Protein 7B4V (pdb70)

Nearest PDB structures (foldseek):
  7b4u-assembly2_C  TM=9.982E-01  e=1.658E-21  synthetic construct
  8hkh-assembly2_D  TM=9.948E-01  e=1.050E-17  synthetic construct
  4g8l-assembly2_B  TM=9.332E-01  e=5.969E-10  Homo sapiens
  4oav-assembly1_B  TM=9.385E-01  e=2.543E-09  Homo sapiens
  4g8l-assembly1_A  TM=9.330E-01  e=2.856E-09  Homo sapiens

Radius of gyration: 18.47 Å; Cα contacts (8 Å, |Δi|>4): 542; chains: 4; bounding box: 47×56×45 Å

Solvent-accessible surface area: 12605 Å² total

B-factor: mean 22.98, std 11.7, range [9.81, 89.67]

Sequence (282 aa):
DLGKKKLLEAARAGQDDEVRILMANGADVNASDADVGATPLHLAAWAGHLEIVEVVLLKTTGADVNAVDIWGLTPLHLAAAVGHLEIVEVVLLKHGADVVNAQQDKFGKTPFDLAIDNGNEDIAEVLQKAAKDLGKKLLEAARAGQQDDEVRILMANGADVVNASDADVGATPLHLAAWAGHLEIVEVLLKTGADVNAVDIIWGLTPLHLAAAVGHLEEIVEVLLLKHGADVNAQDKKFGKKTPFDLAIDNGNEDIAEVLQQKAAKLNKSIRIIGPGQAFYAPKSIRIGPGQAFYAP

Secondary structure (DSSP, 8-state):
-HHHHHHHHHHTT-HHHHHHHHHTT--TT---TTT---HHHHHHHHT-HHHHHHHHHTT--TT---TTS--HHHHHHHHT-HHHHHHHHHTT--TT---TTS--HHHHHHHHT-HHHHHHHHHHHHH-/--S---TTHHHH--/-HHHHHHHHHHTT-HHHHHHHHHTT--TT---TTT---HHHHHHHHT-HHHHHHHHHHT--TT---TT---HHHHHHHHT-HHHHHHHHHTT--TT---TTS--HHHHHHHTT-HHHHHHHHHHT-/--S---TTHHHH--

Structure (mmCIF, N/CA/C/O backbone):
data_7B4V
#
_entry.id   7B4V
#
_cell.length_a   50.630
_cell.length_b   69.340
_cell.length_c   69.920
_cell.angle_alpha   90.000
_cell.angle_beta   90.000
_cell.angle_gamma   90.000
#
_symmetry.space_group_name_H-M   'P 21 21 21'
#
loop_
_entity.id
_entity.type
_entity.pdbx_description
1 polymer 'Broadly neutralizing DARPin bnD.2'
2 polymer 'HIV-1 envelope variable loop 3 crown mimetic peptide V3-IF (BG505)'
3 non-polymer 'CHLORIDE ION'
4 non-polymer 'MAGNESIUM ION'
5 water water
#
loop_
_atom_site.group_PDB
_atom_site.id
_atom_site.type_symbol
_atom_site.label_atom_id
_atom_site.label_alt_id
_atom_site.label_comp_id
_atom_site.label_asym_id
_atom_site.label_entity_id
_atom_site.label_seq_id
_atom_site.pdbx_PDB_ins_code
_atom_site.Cartn_x
_atom_site.Cartn_y
_atom_site.Cartn_z
_atom_site.occupancy
_atom_site.B_iso_or_equiv
_atom_site.auth_seq_id
_atom_site.auth_comp_id
_atom_site.auth_asym_id
_atom_site.auth_atom_id
_atom_site.pdbx_PDB_model_num
ATOM 1 N N . ASP A 1 5 ? -23.564 2.078 -9.195 1.00 44.46 13 ASP C N 1
ATOM 2 C CA . ASP A 1 5 ? -23.076 0.933 -8.435 1.00 40.64 13 ASP C CA 1
ATOM 3 C C . ASP A 1 5 ? -22.182 1.407 -7.290 1.00 31.15 13 ASP C C 1
ATOM 4 O O . ASP A 1 5 ? -20.963 1.545 -7.445 1.00 25.69 13 ASP C O 1
ATOM 12 N N . LEU A 1 6 ? -22.800 1.663 -6.135 1.00 28.15 14 LEU C N 1
ATOM 13 C CA . LEU A 1 6 ? -22.047 2.180 -4.997 1.00 24.67 14 LEU C CA 1
ATOM 14 C C . LEU A 1 6 ? -21.018 1.172 -4.510 1.00 21.98 14 LEU C C 1
ATOM 15 O O . LEU A 1 6 ? -19.914 1.551 -4.108 1.00 19.27 14 LEU C O 1
ATOM 31 N N . GLY A 1 7 ? -21.363 -0.115 -4.530 1.00 23.32 15 GLY C N 1
ATOM 32 C CA . GLY A 1 7 ? -20.424 -1.127 -4.079 1.00 21.43 15 GLY C CA 1
ATOM 33 C C . GLY A 1 7 ? -19.164 -1.162 -4.918 1.00 21.10 15 GLY C C 1
ATOM 34 O O . GLY A 1 7 ? -18.054 -1.228 -4.384 1.00 18.31 15 GLY C O 1
ATOM 38 N N A LYS A 1 8 ? -19.313 -1.109 -6.243 0.39 21.08 16 LYS C N 1
ATOM 39 N N B LYS A 1 8 ? -19.311 -1.108 -6.242 0.61 22.26 16 LYS C N 1
ATOM 40 C CA A LYS A 1 8 ? -18.138 -1.135 -7.106 0.39 23.34 16 LYS C CA 1
ATOM 41 C CA B LYS A 1 8 ? -18.129 -1.139 -7.096 0.61 23.37 16 LYS C CA 1
ATOM 42 C C A LYS A 1 8 ? -17.303 0.126 -6.935 0.39 20.50 16 LYS C C 1
ATOM 43 C C B LYS A 1 8 ? -17.300 0.127 -6.932 0.61 20.02 16 LYS C C 1
ATOM 44 O O A LYS A 1 8 ? -16.070 0.069 -6.982 0.39 19.60 16 LYS C O 1
ATOM 45 O O B LYS A 1 8 ? -16.068 0.073 -6.980 0.61 19.61 16 LYS C O 1
ATOM 82 N N . LYS A 1 9 ? -17.954 1.274 -6.730 1.00 20.86 17 LYS C N 1
ATOM 83 C CA . LYS A 1 9 ? -17.210 2.506 -6.481 1.00 20.62 17 LYS C CA 1
ATOM 84 C C . LYS A 1 9 ? -16.409 2.403 -5.189 1.00 20.58 17 LYS C C 1
ATOM 85 O O . LYS A 1 9 ? -15.281 2.906 -5.104 1.00 17.62 17 LYS C O 1
ATOM 105 N N . LEU A 1 10 ? -16.959 1.721 -4.185 1.00 17.72 18 LEU C N 1
ATOM 106 C CA . LEU A 1 10 ? -16.239 1.555 -2.929 1.00 17.49 18 LEU C CA 1
ATOM 107 C C . LEU A 1 10 ? -15.037 0.637 -3.108 1.00 17.46 18 LEU C C 1
ATOM 108 O O . LEU A 1 10 ? -13.957 0.914 -2.578 1.00 16.48 18 LEU C O 1
ATOM 124 N N . LEU A 1 11 ? -15.205 -0.459 -3.850 1.00 14.09 19 LEU C N 1
ATOM 125 C CA . LEU A 1 11 ? -14.075 -1.324 -4.177 1.00 14.25 19 LEU C CA 1
ATOM 126 C C . LEU A 1 11 ? -12.962 -0.533 -4.854 1.00 15.77 19 LEU C C 1
ATOM 127 O O . LEU A 1 11 ? -11.787 -0.648 -4.489 1.00 15.47 19 LEU C O 1
ATOM 143 N N . GLU A 1 12 ? -13.318 0.290 -5.840 1.00 15.56 20 GLU C N 1
ATOM 144 C CA . GLU A 1 12 ? -12.311 1.041 -6.578 1.00 16.22 20 GLU C CA 1
ATOM 145 C C . GLU A 1 12 ? -11.659 2.115 -5.710 1.00 16.36 20 GLU C C 1
ATOM 146 O O . GLU A 1 12 ? -10.457 2.371 -5.834 1.00 14.43 20 GLU C O 1
ATOM 158 N N . ALA A 1 13 ? -12.422 2.751 -4.821 1.00 16.13 21 ALA C N 1
ATOM 159 C CA . ALA A 1 13 ? -11.832 3.757 -3.941 1.00 16.11 21 ALA C CA 1
ATOM 160 C C . ALA A 1 13 ? -10.839 3.126 -2.972 1.00 13.86 21 ALA C C 1
ATOM 161 O O . ALA A 1 13 ? -9.788 3.710 -2.676 1.00 15.34 21 ALA C O 1
ATOM 168 N N . ALA A 1 14 ? -11.158 1.937 -2.465 1.00 14.47 22 ALA C N 1
ATOM 169 C CA . ALA A 1 14 ? -10.229 1.222 -1.601 1.00 14.29 22 ALA C CA 1
ATOM 170 C C . ALA A 1 14 ? -8.973 0.822 -2.366 1.00 13.21 22 ALA C C 1
ATOM 171 O O . ALA A 1 14 ? -7.854 0.996 -1.873 1.00 15.15 22 ALA C O 1
ATOM 178 N N . ARG A 1 15 ? -9.145 0.307 -3.585 1.00 13.74 23 ARG C N 1
ATOM 179 C CA . ARG A 1 15 ? -8.015 -0.065 -4.429 1.00 13.83 23 ARG C CA 1
ATOM 180 C C . ARG A 1 15 ? -7.100 1.122 -4.685 1.00 15.27 23 ARG C C 1
ATOM 181 O O . ARG A 1 15 ? -5.873 0.970 -4.753 1.00 16.87 23 ARG C O 1
ATOM 202 N N . ALA A 1 16 ? -7.681 2.308 -4.838 1.00 15.33 24 ALA C N 1
ATOM 203 C CA . ALA A 1 16 ? -6.945 3.509 -5.208 1.00 14.96 24 ALA C CA 1
ATOM 204 C C . ALA A 1 16 ? -6.457 4.308 -4.008 1.00 16.56 24 ALA C C 1
ATOM 205 O O . ALA A 1 16 ? -5.831 5.352 -4.200 1.00 19.13 24 ALA C O 1
ATOM 212 N N . GLY A 1 17 ? -6.717 3.855 -2.786 1.00 14.98 25 GLY C N 1
ATOM 213 C CA . GLY A 1 17 ? -6.245 4.565 -1.612 1.00 15.52 25 GLY C CA 1
ATOM 214 C C . GLY A 1 17 ? -6.920 5.896 -1.380 1.00 17.57 25 GLY C C 1
ATOM 215 O O . GLY A 1 17 ? -6.298 6.811 -0.838 1.00 19.19 25 GLY C O 1
ATOM 219 N N . GLN A 1 18 ? -8.190 6.022 -1.759 1.00 17.90 26 GLN C N 1
ATOM 220 C CA . GLN A 1 18 ? -8.914 7.287 -1.654 1.00 20.04 26 GLN C CA 1
ATOM 221 C C . GLN A 1 18 ? -9.697 7.281 -0.344 1.00 23.49 26 GLN C C 1
ATOM 222 O O . GLN A 1 18 ? -10.881 6.948 -0.291 1.00 22.11 26 GLN C O 1
ATOM 236 N N . ASP A 1 19 ? -8.997 7.655 0.732 1.00 23.36 27 ASP C N 1
ATOM 237 C CA . ASP A 1 19 ? -9.559 7.576 2.079 1.00 27.77 27 ASP C CA 1
ATOM 238 C C . ASP A 1 19 ? -10.855 8.369 2.197 1.00 28.03 27 ASP C C 1
ATOM 239 O O . ASP A 1 19 ? -11.866 7.859 2.690 1.00 27.55 27 ASP C O 1
ATOM 248 N N . ASP A 1 20 ? -10.838 9.637 1.788 1.00 28.66 28 ASP C N 1
ATOM 249 C CA . ASP A 1 20 ? -12.037 10.455 1.938 1.00 30.85 28 ASP C CA 1
ATOM 250 C C . ASP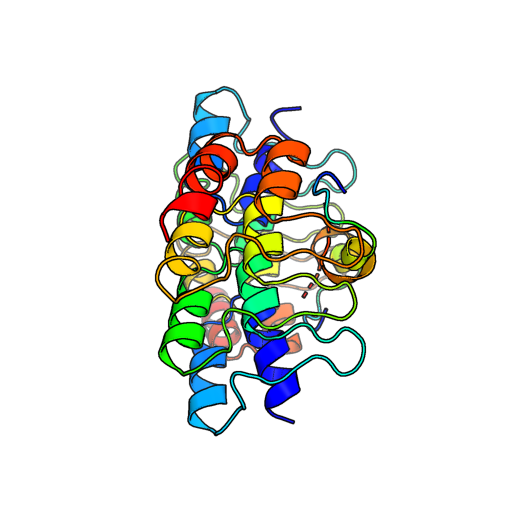 A 1 20 ? -13.196 9.869 1.142 1.00 30.51 28 ASP C C 1
ATOM 251 O O . ASP A 1 20 ? -14.343 9.853 1.610 1.00 32.43 28 ASP C O 1
ATOM 260 N N . GLU A 1 21 ? -12.909 9.351 -0.052 1.00 27.14 29 GLU C N 1
ATOM 261 C CA . GLU A 1 21 ? -13.959 8.791 -0.894 1.00 27.20 29 GLU C CA 1
ATOM 262 C C . GLU A 1 21 ? -14.514 7.500 -0.299 1.00 25.33 29 GLU C C 1
ATOM 263 O O . GLU A 1 21 ? -15.715 7.231 -0.410 1.00 25.89 29 GLU C O 1
ATOM 275 N N . VAL A 1 22 ? -13.661 6.693 0.341 1.00 24.29 30 VAL C N 1
ATOM 276 C CA . VAL A 1 22 ? -14.143 5.500 1.039 1.00 24.08 30 VAL C CA 1
ATOM 277 C C . VAL A 1 22 ? -15.131 5.885 2.135 1.00 26.46 30 VAL C C 1
ATOM 278 O O . VAL A 1 22 ? -16.229 5.324 2.227 1.00 26.90 30 VAL C O 1
ATOM 291 N N . ARG A 1 23 ? -14.752 6.840 2.993 1.00 28.30 31 ARG C N 1
ATOM 292 C CA . ARG A 1 23 ? -15.631 7.231 4.094 1.00 30.82 31 ARG C CA 1
ATOM 293 C C . ARG A 1 23 ? -16.934 7.820 3.572 1.00 31.81 31 ARG C C 1
ATOM 294 O O . ARG A 1 23 ? -18.012 7.554 4.118 1.00 33.00 31 ARG C O 1
ATOM 315 N N . ILE A 1 24 ? -16.852 8.627 2.514 1.00 32.71 32 ILE C N 1
ATOM 316 C CA . ILE A 1 24 ? -18.039 9.276 1.972 1.00 34.93 32 ILE C CA 1
ATOM 317 C C . ILE A 1 24 ? -18.969 8.253 1.332 1.00 31.74 32 ILE C C 1
ATOM 318 O O . ILE A 1 24 ? -20.189 8.305 1.517 1.00 33.20 32 ILE C O 1
ATOM 334 N N . LEU A 1 25 ? -18.415 7.304 0.578 1.00 30.24 33 LEU C N 1
ATOM 335 C CA . LEU A 1 25 ? -19.251 6.305 -0.083 1.00 28.60 33 LEU C CA 1
ATOM 336 C C . LEU A 1 25 ? -20.036 5.481 0.930 1.00 29.50 33 LEU C C 1
ATOM 337 O O . LEU A 1 25 ? -21.229 5.217 0.735 1.00 30.52 33 LEU C O 1
ATOM 353 N N . MET A 1 26 ? -19.391 5.074 2.025 1.00 29.44 34 MET C N 1
ATOM 354 C CA . MET A 1 26 ? -20.080 4.286 3.042 1.00 30.62 34 MET C CA 1
ATOM 355 C C . MET A 1 26 ? -21.163 5.105 3.736 1.00 33.09 34 MET C C 1
ATOM 356 O O . MET A 1 26 ? -22.285 4.625 3.936 1.00 34.21 34 MET C O 1
ATOM 370 N N . ALA A 1 27 ? -20.849 6.345 4.114 1.00 34.25 35 ALA C N 1
ATOM 371 C CA . ALA A 1 27 ? -21.861 7.206 4.710 1.00 36.83 35 ALA C CA 1
ATOM 372 C C . ALA A 1 27 ? -23.025 7.444 3.763 1.00 37.33 35 ALA C C 1
ATOM 373 O O . ALA A 1 27 ? -24.127 7.773 4.217 1.00 41.32 35 ALA C O 1
ATOM 380 N N . ASN A 1 28 ? -22.805 7.270 2.463 1.00 24.96 36 ASN C N 1
ATOM 381 C CA . ASN A 1 28 ? -23.794 7.525 1.428 1.00 29.57 36 ASN C CA 1
ATOM 382 C C . ASN A 1 28 ? -24.473 6.255 0.918 1.00 30.18 36 ASN C C 1
ATOM 383 O O . ASN A 1 28 ? -25.156 6.305 -0.107 1.00 35.64 36 ASN C O 1
ATOM 394 N N . GLY A 1 29 ? -24.281 5.117 1.580 1.00 24.30 37 GLY C N 1
ATOM 395 C CA . GLY A 1 29 ? -25.031 3.909 1.267 1.00 26.75 37 GLY C CA 1
ATOM 396 C C . GLY A 1 29 ? -24.213 2.740 0.763 1.00 28.00 37 GLY C C 1
ATOM 397 O O . GLY A 1 29 ? -24.782 1.654 0.562 1.00 25.79 37 GLY C O 1
ATOM 401 N N . ALA A 1 30 ? -22.912 2.895 0.534 1.00 22.32 38 ALA C N 1
ATOM 402 C CA . ALA A 1 30 ? -22.100 1.765 0.108 1.00 23.12 38 ALA C CA 1
ATOM 403 C C . ALA A 1 30 ? -21.900 0.786 1.259 1.00 18.54 38 ALA C C 1
ATOM 404 O O . ALA A 1 30 ? -21.646 1.179 2.400 1.00 23.45 38 ALA C O 1
ATOM 411 N N . ASP A 1 31 ? -22.018 -0.499 0.941 1.00 20.88 39 ASP C N 1
ATOM 412 C CA . ASP A 1 31 ? -21.882 -1.575 1.915 1.00 19.00 39 ASP C CA 1
ATOM 413 C C . ASP A 1 31 ? -20.401 -1.819 2.188 1.00 16.97 39 ASP C C 1
ATOM 414 O O . ASP A 1 31 ? -19.650 -2.114 1.259 1.00 15.32 39 ASP C O 1
ATOM 423 N N . VAL A 1 32 ? -19.986 -1.704 3.457 1.00 15.46 40 VAL C N 1
ATOM 424 C CA . VAL A 1 32 ? -18.600 -1.994 3.830 1.00 18.39 40 VAL C CA 1
ATOM 425 C C . VAL A 1 32 ? -18.207 -3.405 3.417 1.00 17.05 40 VAL C C 1
ATOM 426 O O . VAL A 1 32 ? -17.027 -3.680 3.171 1.00 15.76 40 VAL C O 1
ATOM 439 N N . ASN A 1 33 ? -19.179 -4.316 3.335 1.00 14.91 41 ASN C N 1
ATOM 440 C CA . ASN A 1 33 ? -18.942 -5.686 2.901 1.00 16.34 41 ASN C CA 1
ATOM 441 C C . ASN A 1 33 ? -19.429 -5.939 1.478 1.00 17.70 41 ASN C C 1
ATOM 442 O O . ASN A 1 33 ? -19.792 -7.072 1.133 1.00 18.95 41 ASN C O 1
ATOM 453 N N . ALA A 1 34 ? -19.435 -4.905 0.638 1.00 14.93 42 ALA C N 1
ATOM 454 C CA . ALA A 1 34 ? -19.658 -5.118 -0.785 1.00 17.01 42 ALA C CA 1
ATOM 455 C C . ALA A 1 34 ? -18.636 -6.118 -1.310 1.00 15.96 42 ALA C C 1
ATOM 456 O O . ALA A 1 34 ? -17.524 -6.235 -0.790 1.00 17.28 42 ALA C O 1
ATOM 463 N N . SER A 1 35 ? -19.013 -6.852 -2.352 1.00 16.79 43 SER C N 1
ATOM 464 C CA . SER A 1 35 ? -18.091 -7.796 -2.967 1.00 17.61 43 SER C CA 1
ATOM 465 C C . SER A 1 35 ? -18.198 -7.706 -4.481 1.00 16.39 43 SER C C 1
ATOM 466 O O . SER A 1 35 ? -19.260 -7.409 -5.034 1.00 19.91 43 SER C O 1
ATOM 474 N N . ASP A 1 36 ? -17.069 -7.945 -5.142 1.00 14.96 44 ASP C N 1
ATOM 475 C CA . ASP A 1 36 ? -17.035 -7.926 -6.596 1.00 17.05 44 ASP C CA 1
ATOM 476 C C . ASP A 1 36 ? -17.935 -9.018 -7.152 1.00 15.34 44 ASP C C 1
ATOM 477 O O . ASP A 1 36 ? -17.908 -10.163 -6.693 1.00 15.76 44 ASP C O 1
ATOM 486 N N . ALA A 1 37 ? -18.716 -8.661 -8.176 1.00 17.78 45 ALA C N 1
ATOM 487 C CA . ALA A 1 37 ? -19.746 -9.554 -8.692 1.00 18.69 45 ALA C CA 1
ATOM 488 C C . ALA A 1 37 ? -19.169 -10.821 -9.313 1.00 15.97 45 ALA C C 1
ATOM 489 O O . ALA A 1 37 ? -19.861 -11.843 -9.364 1.00 21.04 45 ALA C O 1
ATOM 496 N N . ASP A 1 38 ? -17.925 -10.776 -9.785 1.00 16.56 46 ASP C N 1
ATOM 497 C CA . ASP A 1 38 ? -17.322 -11.886 -10.509 1.00 17.45 46 ASP C CA 1
ATOM 498 C C . ASP A 1 38 ? -16.298 -12.670 -9.704 1.00 13.99 46 ASP C C 1
ATOM 499 O O . ASP A 1 38 ? -16.120 -13.862 -9.964 1.00 16.39 46 ASP C O 1
ATOM 508 N N . VAL A 1 39 ? -15.619 -12.051 -8.736 1.00 13.50 47 VAL C N 1
ATOM 509 C CA . VAL A 1 39 ? -14.564 -12.735 -7.996 1.00 13.24 47 VAL C CA 1
ATOM 510 C C . VAL A 1 39 ? -14.723 -12.655 -6.486 1.00 14.16 47 VAL C C 1
ATOM 511 O O . VAL A 1 39 ? -13.930 -13.257 -5.768 1.00 13.22 47 VAL C O 1
ATOM 524 N N . GLY A 1 40 ? -15.716 -11.933 -5.972 1.00 12.26 48 GLY C N 1
ATOM 525 C CA . GLY A 1 40 ? -16.005 -11.961 -4.554 1.00 13.68 48 GLY C CA 1
ATOM 526 C C . GLY A 1 40 ? -15.112 -11.114 -3.665 1.00 13.46 48 GLY C C 1
ATOM 527 O O . GLY A 1 40 ? -15.321 -11.109 -2.445 1.00 15.39 48 GLY C O 1
ATOM 531 N N . ALA A 1 41 ? -14.138 -10.393 -4.217 1.00 12.40 49 ALA C N 1
ATOM 532 C CA . ALA A 1 41 ? -13.254 -9.585 -3.392 1.00 12.23 49 ALA C CA 1
ATOM 533 C C . ALA A 1 41 ? -14.024 -8.431 -2.759 1.00 12.12 49 ALA C C 1
ATOM 534 O O . ALA A 1 41 ? -14.975 -7.903 -3.336 1.00 13.49 49 ALA C O 1
ATOM 541 N N . THR A 1 42 ? -13.597 -8.031 -1.566 1.00 12.56 50 THR C N 1
ATOM 542 C CA . THR A 1 42 ? -14.224 -6.961 -0.804 1.00 11.78 50 THR C CA 1
ATOM 543 C C . THR A 1 42 ? -13.311 -5.747 -0.733 1.00 13.16 50 THR C C 1
ATOM 544 O O . THR A 1 42 ? -12.121 -5.825 -1.049 1.00 12.59 50 THR C O 1
ATOM 555 N N . PRO A 1 43 ? -13.842 -4.593 -0.317 1.00 14.12 51 PRO C N 1
ATOM 556 C CA . PRO A 1 43 ? -12.974 -3.420 -0.133 1.00 13.01 51 PRO C CA 1
ATOM 557 C C . PRO A 1 43 ? -11.774 -3.698 0.760 1.00 14.79 51 PRO C C 1
ATOM 558 O O . PRO A 1 43 ? -10.672 -3.206 0.487 1.00 12.86 51 PRO C O 1
ATOM 569 N N . LEU A 1 44 ? -11.950 -4.485 1.820 1.00 13.02 52 LEU C N 1
ATOM 570 C CA . LEU A 1 44 ? -10.827 -4.776 2.706 1.00 13.52 52 LEU C CA 1
ATOM 571 C C . LEU A 1 44 ? -9.755 -5.593 1.993 1.00 13.27 52 LEU C C 1
ATOM 572 O O . LEU A 1 44 ? -8.556 -5.380 2.223 1.00 12.58 52 LEU C O 1
ATOM 588 N N . HIS A 1 45 ? -10.154 -6.540 1.134 1.00 11.37 53 HIS C N 1
ATOM 589 C CA . HIS A 1 45 ? -9.173 -7.240 0.307 1.00 11.82 53 HIS C CA 1
ATOM 590 C C . HIS A 1 45 ? -8.320 -6.234 -0.455 1.00 12.72 53 HIS C C 1
ATOM 591 O O . HIS A 1 45 ? -7.085 -6.301 -0.445 1.00 11.98 53 HIS C O 1
ATOM 605 N N . LEU A 1 46 ? -8.972 -5.276 -1.111 1.00 10.77 54 LEU C N 1
ATOM 606 C CA . LEU A 1 46 ? -8.245 -4.358 -1.977 1.00 13.14 54 LEU C CA 1
ATOM 607 C C . LEU A 1 46 ? -7.342 -3.428 -1.178 1.00 13.11 54 LEU C C 1
ATOM 608 O O . LEU A 1 46 ? -6.213 -3.155 -1.591 1.00 13.15 54 LEU C O 1
ATOM 624 N N . ALA A 1 47 ? -7.804 -2.957 -0.023 1.00 12.29 55 ALA C N 1
ATOM 625 C CA . ALA A 1 47 ? -6.983 -2.067 0.790 1.00 12.18 55 ALA C CA 1
ATOM 626 C C . ALA A 1 47 ? -5.785 -2.805 1.364 1.00 11.50 55 ALA C C 1
ATOM 627 O O . ALA A 1 47 ? -4.689 -2.237 1.461 1.00 13.80 55 ALA C O 1
ATOM 634 N N . ALA A 1 48 ? -5.970 -4.073 1.739 1.00 12.19 56 ALA C N 1
ATOM 635 C CA . ALA A 1 48 ? -4.868 -4.870 2.263 1.00 14.32 56 ALA C CA 1
ATOM 636 C C . ALA A 1 48 ? -3.831 -5.161 1.184 1.00 10.96 56 ALA C C 1
ATOM 637 O O . ALA A 1 48 ? -2.627 -5.163 1.464 1.00 14.53 56 ALA C O 1
ATOM 644 N N . TRP A 1 49 ? -4.278 -5.452 -0.041 1.00 11.31 57 TRP C N 1
ATOM 645 C CA . TRP A 1 49 ? -3.355 -5.678 -1.149 1.00 13.27 57 TRP C CA 1
ATOM 646 C C . TRP A 1 49 ? -2.612 -4.399 -1.518 1.00 12.39 57 TRP C C 1
ATOM 647 O O . TRP A 1 49 ? -1.391 -4.411 -1.713 1.00 13.95 57 TRP C O 1
ATOM 668 N N . ALA A 1 50 ? -3.343 -3.291 -1.635 1.00 12.81 58 ALA C N 1
ATOM 669 C CA . ALA A 1 50 ? -2.772 -2.050 -2.134 1.00 14.26 58 ALA C CA 1
ATOM 670 C C . ALA A 1 50 ? -1.926 -1.338 -1.089 1.00 15.80 58 ALA C C 1
ATOM 671 O O . ALA A 1 50 ? -1.076 -0.517 -1.451 1.00 19.20 58 ALA C O 1
ATOM 678 N N . GLY A 1 51 ? -2.135 -1.634 0.191 1.00 13.74 59 GLY C N 1
ATOM 679 C CA . GLY A 1 51 ? -1.289 -1.107 1.239 1.00 15.35 59 GLY C CA 1
ATOM 680 C C . GLY A 1 51 ? -1.779 0.161 1.896 1.00 15.44 59 GLY C C 1
ATOM 681 O O . GLY A 1 51 ? -0.957 0.990 2.298 1.00 16.87 59 GLY C O 1
ATOM 685 N N . HIS A 1 52 ? -3.086 0.333 2.046 1.00 16.45 60 HIS C N 1
ATOM 686 C CA . HIS A 1 52 ? -3.654 1.571 2.585 1.00 14.06 60 HIS C CA 1
ATOM 687 C C . HIS A 1 52 ? -4.112 1.315 4.016 1.00 14.70 60 HIS C C 1
ATOM 688 O O . HIS A 1 52 ? -5.224 0.857 4.264 1.00 15.94 60 HIS C O 1
ATOM 702 N N . LEU A 1 53 ? -3.229 1.629 4.964 1.00 19.33 61 LEU C N 1
ATOM 703 C CA . LEU A 1 53 ? -3.472 1.286 6.361 1.00 18.65 61 LEU C CA 1
ATOM 704 C C . LEU A 1 53 ? -4.710 1.992 6.901 1.00 17.96 61 LEU C C 1
ATOM 705 O O . LEU A 1 53 ? -5.535 1.381 7.589 1.00 17.47 61 LEU C O 1
ATOM 721 N N . GLU A 1 54 ? -4.852 3.284 6.610 1.00 19.61 62 GLU C N 1
ATOM 722 C CA . GLU A 1 54 ? -5.956 4.051 7.178 1.00 20.57 62 GLU C CA 1
ATOM 723 C C . GLU A 1 54 ? -7.296 3.550 6.654 1.00 18.19 62 GLU C C 1
ATOM 724 O O . GLU A 1 54 ? -8.286 3.507 7.396 1.00 18.25 62 GLU C O 1
ATOM 736 N N . ILE A 1 55 ? -7.338 3.132 5.388 1.00 18.13 63 ILE C N 1
ATOM 737 C CA . ILE A 1 55 ? -8.551 2.533 4.839 1.00 15.30 63 ILE C CA 1
ATOM 738 C C . ILE A 1 55 ? -8.827 1.188 5.492 1.00 15.57 63 ILE C C 1
ATOM 739 O O . ILE A 1 55 ? -9.977 0.871 5.824 1.00 14.93 63 ILE C O 1
ATOM 755 N N . VAL A 1 56 ? -7.789 0.369 5.682 1.00 14.78 64 VAL C N 1
ATOM 756 C CA . VAL A 1 56 ? -7.964 -0.895 6.398 1.00 14.40 64 VAL C CA 1
ATOM 757 C C . VAL A 1 56 ? -8.615 -0.639 7.748 1.00 13.53 64 VAL C C 1
ATOM 758 O O . VAL A 1 56 ? -9.572 -1.318 8.143 1.00 14.52 64 VAL C O 1
ATOM 771 N N . GLU A 1 57 ? -8.109 0.360 8.473 1.00 14.39 65 GLU C N 1
ATOM 772 C CA . GLU A 1 57 ? -8.621 0.631 9.811 1.00 16.73 65 GLU C CA 1
ATOM 773 C C . GLU A 1 57 ? -10.071 1.107 9.773 1.00 16.48 65 GLU C C 1
ATOM 774 O O . GLU A 1 57 ? -10.890 0.676 10.597 1.00 18.69 65 GLU C O 1
ATOM 786 N N A VAL A 1 58 ? -10.407 1.997 8.835 0.41 16.94 66 VAL C N 1
ATOM 787 N N B VAL A 1 58 ? -10.424 1.973 8.820 0.59 16.19 66 VAL C N 1
ATOM 788 C CA A VAL A 1 58 ? -11.779 2.494 8.744 0.41 17.08 66 VAL C CA 1
ATOM 789 C CA B VAL A 1 58 ? -11.795 2.482 8.798 0.59 17.21 66 VAL C CA 1
ATOM 790 C C A VAL A 1 58 ? -12.729 1.356 8.394 0.41 15.50 66 VAL C C 1
ATOM 791 C C B VAL A 1 58 ? -12.773 1.407 8.331 0.59 13.73 66 VAL C C 1
ATOM 792 O O A VAL A 1 58 ? -13.793 1.199 9.004 0.41 16.19 66 VAL C O 1
ATOM 793 O O B VAL A 1 58 ? -13.914 1.347 8.806 0.59 14.95 66 VAL C O 1
ATOM 818 N N . LEU A 1 59 ? -12.361 0.548 7.399 1.00 14.26 67 LEU C N 1
ATOM 819 C CA . LEU A 1 59 ? -13.223 -0.558 6.994 1.00 15.62 67 LEU C CA 1
ATOM 820 C C . LEU A 1 59 ? -13.482 -1.497 8.165 1.00 15.71 67 LEU C C 1
ATOM 821 O O . LEU A 1 59 ? -14.626 -1.897 8.408 1.00 14.29 67 LEU C O 1
ATOM 838 N N . LEU A 1 60 ? -12.432 -1.859 8.908 1.00 15.67 68 LEU C N 1
ATOM 839 C CA . LEU A 1 60 ? -12.619 -2.711 10.079 1.00 11.90 68 LEU C CA 1
ATOM 840 C C . LEU A 1 60 ? -13.528 -2.043 11.109 1.00 15.78 68 LEU C C 1
ATOM 841 O O . LEU A 1 60 ? -14.432 -2.686 11.658 1.00 16.35 68 LEU C O 1
ATOM 857 N N . LYS A 1 61 ? -13.322 -0.747 11.367 1.00 18.92 69 LYS C N 1
ATOM 858 C CA . LYS A 1 61 ? -14.162 -0.044 12.334 1.00 15.90 69 LYS C CA 1
ATOM 859 C C . LYS A 1 61 ? -15.627 -0.098 11.927 1.00 16.85 69 LYS C C 1
ATOM 860 O O . LYS A 1 61 ? -16.516 -0.222 12.777 1.00 20.20 69 LYS C O 1
ATOM 879 N N A THR A 1 62 ? -15.891 -0.003 10.627 0.79 16.26 70 THR C N 1
ATOM 880 N N B THR A 1 62 ? -15.903 0.006 10.631 0.21 16.76 70 THR C N 1
ATOM 881 C CA A THR A 1 62 ? -17.249 0.070 10.114 0.79 17.39 70 THR C CA 1
ATOM 882 C CA B THR A 1 62 ? -17.276 0.066 10.152 0.21 18.41 70 THR C CA 1
ATOM 883 C C A THR A 1 62 ? -17.918 -1.299 10.024 0.79 16.38 70 THR C C 1
ATOM 884 C C B THR A 1 62 ? -17.907 -1.307 9.957 0.21 22.28 70 THR C C 1
ATOM 885 O O A THR A 1 62 ? -19.139 -1.364 9.852 0.79 18.05 70 THR C O 1
ATOM 886 O O B THR A 1 62 ? -19.091 -1.382 9.612 0.21 21.55 70 THR C O 1
ATOM 907 N N . GLY A 1 63 ? -17.161 -2.383 10.164 1.00 15.02 71 GLY C N 1
ATOM 908 C CA . GLY A 1 63 ? -17.728 -3.716 10.201 1.00 16.74 71 GLY C CA 1
ATOM 909 C C . GLY A 1 63 ? -17.299 -4.663 9.098 1.00 15.37 71 GLY C C 1
ATOM 910 O O . GLY A 1 63 ? -17.948 -5.689 8.895 1.00 15.22 71 GLY C O 1
ATOM 915 N N . ALA A 1 64 ? -16.213 -4.355 8.394 1.00 14.58 72 ALA C N 1
ATOM 916 C CA . ALA A 1 64 ? -15.711 -5.271 7.377 1.00 12.72 72 ALA C CA 1
ATOM 917 C C . ALA A 1 64 ? -15.350 -6.613 7.996 1.00 13.28 72 ALA C C 1
ATOM 918 O O . ALA A 1 64 ? -14.806 -6.686 9.101 1.00 16.69 72 ALA C O 1
ATOM 925 N N . ASP A 1 65 ? -15.650 -7.678 7.266 1.00 12.95 73 ASP C N 1
ATOM 926 C CA . ASP A 1 65 ? -15.290 -9.032 7.678 1.00 13.04 73 ASP C CA 1
ATOM 927 C C . ASP A 1 65 ? -13.796 -9.240 7.449 1.00 13.35 73 ASP C C 1
ATOM 928 O O . ASP A 1 65 ? -13.335 -9.298 6.304 1.00 12.83 73 ASP C O 1
ATOM 937 N N . VAL A 1 66 ? -13.034 -9.362 8.540 1.00 11.55 74 VAL C N 1
ATOM 938 C CA . VAL A 1 66 ? -11.583 -9.493 8.429 1.00 11.07 74 VAL C CA 1
ATOM 939 C C . VAL A 1 66 ? -11.181 -10.785 7.735 1.00 13.85 74 VAL C C 1
ATOM 940 O O . VAL A 1 66 ? -10.078 -10.871 7.185 1.00 14.16 74 VAL C O 1
ATOM 953 N N . ASN A 1 67 ? -12.060 -11.789 7.733 1.00 13.22 75 ASN C N 1
ATOM 954 C CA . ASN A 1 67 ? -11.761 -13.113 7.201 1.00 13.27 75 ASN C CA 1
ATOM 955 C C . ASN A 1 67 ? -12.564 -13.438 5.947 1.00 14.36 75 ASN C C 1
ATOM 956 O O . ASN A 1 67 ? -12.720 -14.615 5.597 1.00 15.08 75 ASN C O 1
ATOM 967 N N . ALA A 1 68 ? -13.064 -12.417 5.254 1.00 12.32 76 ALA C N 1
ATOM 968 C CA . ALA A 1 68 ? -13.715 -12.624 3.968 1.00 13.61 76 ALA C CA 1
ATOM 969 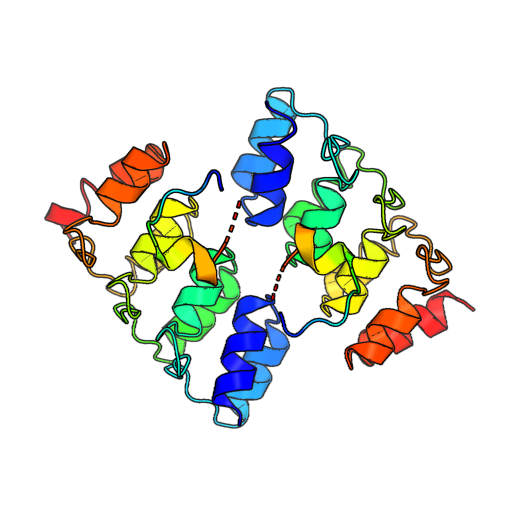C C . ALA A 1 68 ? -12.756 -13.288 2.984 1.00 10.73 76 ALA C C 1
ATOM 970 O O . ALA A 1 68 ? -11.544 -13.061 3.006 1.00 10.92 76 ALA C O 1
ATOM 977 N N . VAL A 1 69 ? -13.308 -14.115 2.106 1.00 11.57 77 VAL C N 1
ATOM 978 C CA . VAL A 1 69 ? -12.521 -14.810 1.097 1.00 11.1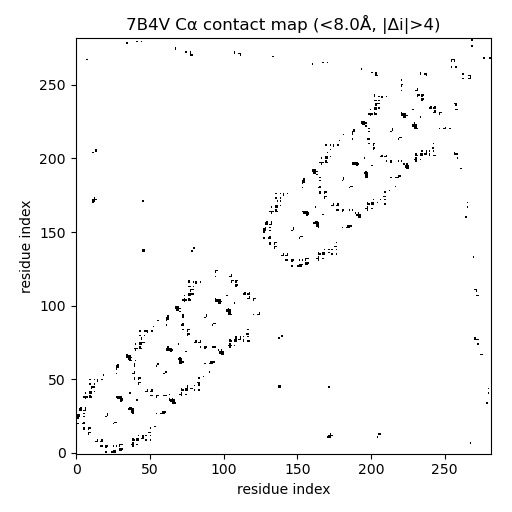5 77 VAL C CA 1
ATOM 979 C C . VAL A 1 69 ? -13.027 -14.427 -0.284 1.00 14.41 77 VAL C C 1
ATOM 980 O O . VAL A 1 69 ? -14.206 -14.109 -0.471 1.00 14.33 77 VAL C O 1
ATOM 993 N N . ASP A 1 70 ? -12.126 -14.460 -1.258 1.00 10.68 78 ASP C N 1
ATOM 994 C CA . ASP A 1 70 ? -12.480 -14.248 -2.651 1.00 11.55 78 ASP C CA 1
ATOM 995 C C . ASP A 1 70 ? -12.539 -15.601 -3.365 1.00 11.03 78 ASP C C 1
ATOM 996 O O . ASP A 1 70 ? -12.425 -16.661 -2.745 1.00 11.35 78 ASP C O 1
ATOM 1005 N N . ILE A 1 71 ? -12.723 -15.570 -4.687 1.00 11.74 79 ILE C N 1
ATOM 1006 C CA . ILE A 1 71 ? -12.924 -16.803 -5.446 1.00 10.88 79 ILE C CA 1
ATOM 1007 C C . ILE A 1 71 ? -11.671 -17.676 -5.479 1.00 12.41 79 ILE C C 1
ATOM 1008 O O . ILE A 1 71 ? -11.758 -18.863 -5.817 1.00 13.73 79 ILE C O 1
ATOM 1024 N N . TRP A 1 72 ? -10.502 -17.126 -5.154 1.00 11.92 80 TRP C N 1
ATOM 1025 C CA . TRP A 1 72 ? -9.282 -17.918 -5.066 1.00 11.55 80 TRP C CA 1
ATOM 1026 C C . TRP A 1 72 ? -8.967 -18.344 -3.635 1.00 12.01 80 TRP C C 1
ATOM 1027 O O . TRP A 1 72 ? -7.910 -18.934 -3.387 1.00 11.64 80 TRP C O 1
ATOM 1048 N N . GLY A 1 73 ? -9.873 -18.082 -2.696 1.00 12.42 81 GLY C N 1
ATOM 1049 C CA . GLY A 1 73 ? -9.653 -18.412 -1.308 1.00 10.45 81 GLY C CA 1
ATOM 1050 C C . GLY A 1 73 ? -8.747 -17.452 -0.577 1.00 12.34 81 GLY C C 1
ATOM 1051 O O . GLY A 1 73 ? -8.316 -17.763 0.538 1.00 12.61 81 GLY C O 1
ATOM 1055 N N . LEU A 1 74 ? -8.441 -16.299 -1.165 1.00 11.43 82 LEU C N 1
ATOM 1056 C CA . LEU A 1 74 ? -7.554 -15.342 -0.523 1.00 11.53 82 LEU C CA 1
ATOM 1057 C C . LEU A 1 74 ? -8.328 -14.491 0.471 1.00 10.46 82 LEU C C 1
ATOM 1058 O O . LEU A 1 74 ? -9.440 -14.037 0.184 1.00 11.94 82 LEU C O 1
ATOM 1074 N N . THR A 1 75 ? -7.733 -14.287 1.641 1.00 10.85 83 THR C N 1
ATOM 1075 C CA . THR A 1 75 ? -8.205 -13.357 2.653 1.00 12.49 83 THR C CA 1
ATOM 1076 C C . THR A 1 75 ? -7.386 -12.082 2.603 1.00 11.96 83 THR C C 1
ATOM 1077 O O . THR A 1 75 ? -6.311 -12.030 1.996 1.00 10.97 83 THR C O 1
ATOM 1088 N N . PRO A 1 76 ? -7.858 -11.022 3.256 1.00 11.12 84 PRO C N 1
ATOM 1089 C CA . PRO A 1 76 ? -7.031 -9.810 3.354 1.00 10.06 84 PRO C CA 1
ATOM 1090 C C . PRO A 1 76 ? -5.643 -10.084 3.909 1.00 11.75 84 PRO C C 1
ATOM 1091 O O . PRO A 1 76 ? -4.666 -9.486 3.437 1.00 10.52 84 PRO C O 1
ATOM 1102 N N . LEU A 1 77 ? -5.524 -10.987 4.886 1.00 11.49 85 LEU C N 1
ATOM 1103 C CA . LEU A 1 77 ? -4.208 -11.308 5.434 1.00 11.56 85 LEU C CA 1
ATOM 1104 C C . LEU A 1 77 ? -3.302 -11.949 4.387 1.00 11.95 85 LEU C C 1
ATOM 1105 O O . LEU A 1 77 ? -2.097 -11.668 4.356 1.00 11.72 85 LEU C O 1
ATOM 1121 N N . HIS A 1 78 ? -3.844 -12.838 3.541 1.00 11.53 86 HIS C N 1
ATOM 1122 C CA . HIS A 1 78 ? -3.037 -13.393 2.451 1.00 10.24 86 HIS C CA 1
ATOM 1123 C C . HIS A 1 78 ? -2.446 -12.278 1.604 1.00 10.46 86 HIS C C 1
ATOM 1124 O O . HIS A 1 78 ? -1.259 -12.296 1.255 1.00 10.99 86 HIS C O 1
ATOM 1138 N N . LEU A 1 79 ? -3.287 -11.316 1.229 1.00 10.81 87 LEU C N 1
ATOM 1139 C CA . LEU A 1 79 ? -2.872 -10.270 0.305 1.00 10.33 87 LEU C CA 1
ATOM 1140 C C . LEU A 1 79 ? -1.819 -9.362 0.930 1.00 10.23 87 LEU C C 1
ATOM 1141 O O . LEU A 1 79 ? -0.810 -9.044 0.290 1.00 11.80 87 LEU C O 1
ATOM 1157 N N . ALA A 1 80 ? -2.017 -8.948 2.185 1.00 9.81 88 ALA C N 1
ATOM 1158 C CA . ALA A 1 80 ? -1.050 -8.060 2.824 1.00 11.51 88 ALA C CA 1
ATOM 1159 C C . ALA A 1 80 ? 0.271 -8.781 3.073 1.00 11.20 88 ALA C C 1
ATOM 1160 O O . ALA A 1 80 ? 1.347 -8.177 2.967 1.00 12.15 88 ALA C O 1
ATOM 1167 N N . ALA A 1 81 ? 0.211 -10.075 3.404 1.00 11.17 89 ALA C N 1
ATOM 1168 C CA . ALA A 1 81 ? 1.428 -10.845 3.629 1.00 12.20 89 ALA C CA 1
ATOM 1169 C C . ALA A 1 81 ? 2.206 -11.063 2.338 1.00 11.63 89 ALA C C 1
ATOM 1170 O O . ALA A 1 81 ? 3.444 -11.121 2.360 1.00 12.75 89 ALA C O 1
ATOM 1177 N N . ALA A 1 82 ? 1.498 -11.176 1.211 1.00 12.24 90 ALA C N 1
ATOM 1178 C CA . ALA A 1 82 ? 2.144 -11.365 -0.082 1.00 10.15 90 ALA C CA 1
ATOM 1179 C C . ALA A 1 82 ? 2.860 -10.100 -0.539 1.00 10.46 90 ALA C C 1
ATOM 1180 O O . ALA A 1 82 ? 4.008 -10.156 -1.001 1.00 12.34 90 ALA C O 1
ATOM 1187 N N . VAL A 1 83 ? 2.191 -8.947 -0.441 1.00 10.63 91 VAL C N 1
ATOM 1188 C CA . VAL A 1 83 ? 2.799 -7.711 -0.922 1.00 11.25 91 VAL C CA 1
ATOM 1189 C C . VAL A 1 83 ? 3.869 -7.224 0.049 1.00 12.89 91 VAL C C 1
ATOM 1190 O O . VAL A 1 83 ? 4.891 -6.667 -0.377 1.00 16.55 91 VAL C O 1
ATOM 1203 N N . GLY A 1 84 ? 3.668 -7.434 1.350 1.00 11.64 92 GLY C N 1
ATOM 1204 C CA . GLY A 1 84 ? 4.663 -7.094 2.344 1.00 14.00 92 GLY C CA 1
ATOM 1205 C C . GLY A 1 84 ? 4.353 -5.872 3.194 1.00 13.60 92 GLY C C 1
ATOM 1206 O O . GLY A 1 84 ? 5.268 -5.123 3.542 1.00 15.26 92 GLY C O 1
ATOM 1210 N N . HIS A 1 85 ? 3.087 -5.667 3.552 1.00 13.00 93 HIS C N 1
ATOM 1211 C CA . HIS A 1 85 ? 2.671 -4.518 4.365 1.00 14.06 93 HIS C CA 1
ATOM 1212 C C . HIS A 1 85 ? 2.626 -4.952 5.829 1.00 11.74 93 HIS C C 1
ATOM 1213 O O . HIS A 1 85 ? 1.610 -5.449 6.318 1.00 13.10 93 HIS C O 1
ATOM 1227 N N . LEU A 1 86 ? 3.730 -4.731 6.547 1.00 15.92 94 LEU C N 1
ATOM 1228 C CA . LEU A 1 86 ? 3.849 -5.267 7.899 1.00 15.82 94 LEU C CA 1
ATOM 1229 C C . LEU A 1 86 ? 2.806 -4.663 8.835 1.00 15.62 94 LEU C C 1
ATOM 1230 O O . LEU A 1 86 ? 2.150 -5.382 9.596 1.00 15.00 94 LEU C O 1
ATOM 1246 N N . GLU A 1 87 ? 2.648 -3.335 8.804 1.00 19.26 95 GLU C N 1
ATOM 1247 C CA . GLU A 1 87 ? 1.698 -2.695 9.713 1.00 19.22 95 GLU C CA 1
ATOM 1248 C C . GLU A 1 87 ? 0.284 -3.198 9.470 1.00 19.08 95 GLU C C 1
ATOM 1249 O O . GLU A 1 87 ? -0.495 -3.379 10.414 1.00 19.04 95 GLU C O 1
ATOM 1261 N N . ILE A 1 88 ? -0.069 -3.433 8.209 1.00 15.86 96 ILE C N 1
ATOM 1262 C CA . ILE A 1 88 ? -1.404 -3.929 7.903 1.00 15.14 96 ILE C CA 1
ATOM 1263 C C . ILE A 1 88 ? -1.572 -5.356 8.411 1.00 13.90 96 ILE C C 1
ATOM 1264 O O . ILE A 1 88 ? -2.625 -5.720 8.951 1.00 14.89 96 ILE C O 1
ATOM 1280 N N . VAL A 1 89 ? -0.540 -6.190 8.241 1.00 13.28 97 VAL C N 1
ATOM 1281 C CA . VAL A 1 89 ? -0.566 -7.545 8.790 1.00 14.56 97 VAL C CA 1
ATOM 1282 C C . VAL A 1 89 ? -0.854 -7.501 10.286 1.00 14.43 97 VAL C C 1
ATOM 1283 O O . VAL A 1 89 ? -1.695 -8.248 10.799 1.00 14.36 97 VAL C O 1
ATOM 1296 N N . GLU A 1 90 ? -0.169 -6.614 11.008 1.00 16.19 98 GLU C N 1
ATOM 1297 C CA . GLU A 1 90 ? -0.352 -6.561 12.455 1.00 16.53 98 GLU C CA 1
ATOM 1298 C C . GLU A 1 90 ? -1.761 -6.104 12.821 1.00 18.23 98 GLU C C 1
ATOM 1299 O O . GLU A 1 90 ? -2.368 -6.638 13.758 1.00 18.80 98 GLU C O 1
ATOM 1311 N N A VAL A 1 91 ? -2.288 -5.110 12.103 0.76 18.16 99 VAL C N 1
ATOM 1312 N N B VAL A 1 91 ? -2.308 -5.117 12.107 0.24 17.10 99 VAL C N 1
ATOM 1313 C CA A VAL A 1 91 ? -3.642 -4.629 12.369 0.76 16.08 99 VAL C CA 1
ATOM 1314 C CA B VAL A 1 91 ? -3.655 -4.654 12.436 0.24 16.87 99 VAL C CA 1
ATOM 1315 C C A VAL A 1 91 ? -4.658 -5.730 12.105 0.76 15.64 99 VAL C C 1
ATOM 1316 C C B VAL A 1 91 ? -4.688 -5.725 12.103 0.24 15.29 99 VAL C C 1
ATOM 1317 O O A VAL A 1 91 ? -5.585 -5.948 12.896 0.76 14.79 99 VAL C O 1
ATOM 1318 O O B VAL A 1 91 ? -5.657 -5.920 12.847 0.24 15.14 99 VAL C O 1
ATOM 1343 N N . LEU A 1 92 ? -4.503 -6.439 10.990 1.00 17.92 100 LEU C N 1
ATOM 1344 C CA . LEU A 1 92 ? -5.417 -7.527 10.665 1.00 14.19 100 LEU C CA 1
ATOM 1345 C C . LEU A 1 92 ? -5.379 -8.615 11.732 1.00 13.74 100 LEU C C 1
ATOM 1346 O O . LEU A 1 92 ? -6.426 -9.087 12.185 1.00 15.52 100 LEU C O 1
ATOM 1363 N N . LEU A 1 93 ? -4.176 -9.027 12.144 1.00 17.05 101 LEU C N 1
ATOM 1364 C CA . LEU A 1 93 ? -4.052 -10.029 13.200 1.00 15.62 101 LEU C CA 1
ATOM 1365 C C . LEU A 1 93 ? -4.731 -9.561 14.481 1.00 16.65 101 LEU C C 1
ATOM 1366 O O . LEU A 1 93 ? -5.443 -10.334 15.138 1.00 19.51 101 LEU C O 1
ATOM 1382 N N . LYS A 1 94 ? -4.536 -8.290 14.842 1.00 16.44 102 LYS C N 1
ATOM 1383 C CA . LYS A 1 94 ? -5.144 -7.750 16.050 1.00 20.23 102 LYS C CA 1
ATOM 1384 C C . LYS A 1 94 ? -6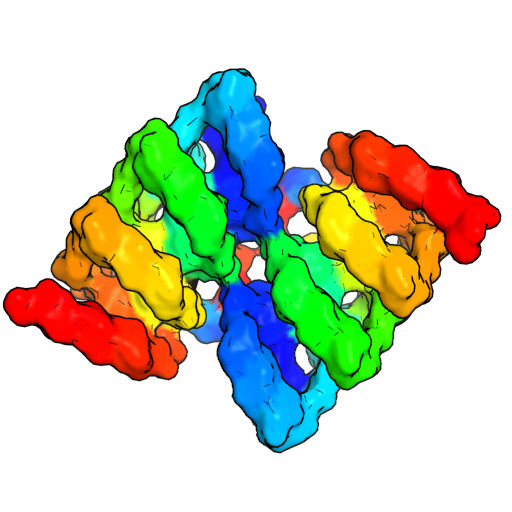.663 -7.812 15.982 1.00 18.67 102 LYS C C 1
ATOM 1385 O O . LYS A 1 94 ? -7.325 -7.953 17.016 1.00 22.63 102 LYS C O 1
ATOM 1404 N N . HIS A 1 95 ? -7.228 -7.727 14.779 1.00 17.46 103 HIS C N 1
ATOM 1405 C CA . HIS A 1 95 ? -8.669 -7.775 14.567 1.00 17.27 103 HIS C CA 1
ATOM 1406 C C . HIS A 1 95 ? -9.191 -9.187 14.313 1.00 16.58 103 HIS C C 1
ATOM 1407 O O . HIS A 1 95 ? -10.344 -9.341 13.899 1.00 19.16 103 HIS C O 1
ATOM 1421 N N . GLY A 1 96 ? -8.381 -10.215 14.542 1.00 16.10 104 GLY C N 1
ATOM 1422 C CA . GLY A 1 96 ? -8.852 -11.584 14.443 1.00 16.67 104 GLY C CA 1
ATOM 1423 C C . GLY A 1 96 ? -8.645 -12.268 13.110 1.00 16.82 104 GLY C C 1
ATOM 1424 O O . GLY A 1 96 ? -9.284 -13.300 12.855 1.00 17.42 104 GLY C O 1
ATOM 1428 N N . ALA A 1 97 ? -7.777 -11.745 12.248 1.00 15.71 105 ALA C N 1
ATOM 1429 C CA . ALA A 1 97 ? -7.491 -12.421 10.991 1.00 15.91 105 ALA C CA 1
ATOM 1430 C C . ALA A 1 97 ? -7.005 -13.844 11.254 1.00 14.62 105 ALA C C 1
ATOM 1431 O O . ALA A 1 97 ? -6.199 -14.082 12.157 1.00 15.25 105 ALA C O 1
ATOM 1438 N N . ASP A 1 98 ? -7.483 -14.782 10.437 1.00 13.31 106 ASP C N 1
ATOM 1439 C CA . ASP A 1 98 ? -7.196 -16.209 10.596 1.00 14.45 106 ASP C CA 1
ATOM 1440 C C . ASP A 1 98 ? -5.817 -16.537 10.025 1.00 15.20 106 ASP C C 1
ATOM 1441 O O . ASP A 1 98 ? -5.634 -16.613 8.806 1.00 13.96 106 ASP C O 1
ATOM 1450 N N A VAL A 1 99 ? -4.847 -16.770 10.912 0.66 16.04 107 VAL C N 1
ATOM 1451 N N B VAL A 1 99 ? -4.838 -16.748 10.908 0.34 15.25 107 VAL C N 1
ATOM 1452 C CA A VAL A 1 99 ? -3.480 -17.031 10.472 0.66 17.46 107 VAL C CA 1
ATOM 1453 C CA B VAL A 1 99 ? -3.481 -17.043 10.450 0.34 17.49 107 VAL C CA 1
ATOM 1454 C C A VAL A 1 99 ? -3.357 -18.365 9.746 0.66 13.13 107 VAL C C 1
ATOM 1455 C C B VAL A 1 99 ? -3.446 -18.317 9.622 0.34 15.72 107 VAL C C 1
ATOM 1456 O O A VAL A 1 99 ? -2.390 -18.570 9.003 0.66 18.88 107 VAL C O 1
ATOM 1457 O O B VAL A 1 99 ? -2.639 -18.442 8.693 0.34 15.82 107 VAL C O 1
ATOM 1482 N N . ASN A 1 100 ? -4.310 -19.278 9.935 1.00 14.60 108 ASN C N 1
ATOM 1483 C CA . ASN A 1 100 ? -4.261 -20.599 9.322 1.00 18.05 108 ASN C CA 1
ATOM 1484 C C . ASN A 1 100 ? -5.108 -20.712 8.061 1.00 16.75 108 ASN C C 1
ATOM 1485 O O . ASN A 1 100 ? -5.238 -21.812 7.518 1.00 18.35 108 ASN C O 1
ATOM 1497 N N . ALA A 1 101 ? -5.678 -19.606 7.580 1.00 13.36 109 ALA C N 1
ATOM 1498 C CA . ALA A 1 101 ? -6.543 -19.649 6.406 1.00 14.71 109 ALA C CA 1
ATOM 1499 C C . ALA A 1 101 ? -5.778 -20.164 5.197 1.00 12.49 109 ALA C C 1
ATOM 1500 O O . ALA A 1 101 ? -4.668 -19.708 4.913 1.00 12.94 109 ALA C O 1
ATOM 1507 N N A GLN A 1 102 ? -6.365 -21.130 4.493 0.49 13.28 110 GLN C N 1
ATOM 1508 N N B GLN A 1 102 ? -6.367 -21.131 4.500 0.51 13.98 110 GLN C N 1
ATOM 1509 C CA A GLN A 1 102 ? -5.771 -21.716 3.298 0.49 12.04 110 GLN C CA 1
ATOM 1510 C CA B GLN A 1 102 ? -5.787 -21.710 3.297 0.51 12.46 110 GLN C CA 1
ATOM 1511 C C A GLN A 1 102 ? -6.540 -21.265 2.065 0.49 12.94 110 GLN C C 1
ATOM 1512 C C B GLN A 1 102 ? -6.549 -21.210 2.080 0.51 12.95 110 GLN C C 1
ATOM 1513 O O A GLN A 1 102 ? -7.775 -21.315 2.045 0.49 12.95 110 GLN C O 1
ATOM 1514 O O B GLN A 1 102 ? -7.785 -21.169 2.087 0.51 14.24 110 GLN C O 1
ATOM 1541 N N . ASP A 1 103 ? -5.814 -20.820 1.045 1.00 10.38 111 ASP C N 1
ATOM 1542 C CA . ASP A 1 103 ? -6.420 -20.462 -0.231 1.00 10.68 111 ASP C CA 1
ATOM 1543 C C . ASP A 1 103 ? -6.802 -21.743 -0.980 1.00 11.49 111 ASP C C 1
ATOM 1544 O O . ASP A 1 103 ? -6.729 -22.855 -0.448 1.00 14.61 111 ASP C O 1
ATOM 1554 N N . LYS A 1 104 ? -7.219 -21.596 -2.238 1.00 12.37 112 LYS C N 1
ATOM 1555 C CA . LYS A 1 104 ? -7.705 -22.747 -2.991 1.00 11.53 112 LYS C CA 1
ATOM 1556 C C . LYS A 1 104 ? -6.613 -23.773 -3.266 1.00 14.97 112 LYS C C 1
ATOM 1557 O O . LYS A 1 104 ? -6.936 -24.912 -3.628 1.00 15.39 112 LYS C O 1
ATOM 1576 N N . PHE A 1 105 ? -5.342 -23.395 -3.113 1.00 12.59 113 PHE C N 1
ATOM 1577 C CA . PHE A 1 105 ? -4.208 -24.290 -3.302 1.00 15.47 113 PHE C CA 1
ATOM 1578 C C . PHE A 1 105 ? -3.590 -24.738 -1.983 1.00 16.74 113 PHE C C 1
ATOM 1579 O O . PHE A 1 105 ? -2.521 -25.361 -1.987 1.00 18.16 113 PHE C O 1
ATOM 1596 N N . GLY A 1 106 ? -4.245 -24.456 -0.859 1.00 13.75 114 GLY C N 1
ATOM 1597 C CA . GLY A 1 106 ? -3.746 -24.834 0.445 1.00 13.54 114 GLY C CA 1
ATOM 1598 C C . GLY A 1 106 ? -2.743 -23.872 1.040 1.00 14.14 114 GLY C C 1
ATOM 1599 O O . GLY A 1 106 ? -2.141 -24.188 2.071 1.00 16.47 114 GLY C O 1
ATOM 1603 N N . LYS A 1 107 ? -2.536 -22.710 0.424 1.00 12.68 115 LYS C N 1
ATOM 1604 C CA . LYS A 1 107 ? -1.487 -21.791 0.847 1.00 13.51 115 LYS C CA 1
ATOM 1605 C C . LYS A 1 107 ? -1.991 -20.864 1.947 1.00 10.88 115 LYS C C 1
ATOM 1606 O O . LYS A 1 107 ? -3.101 -20.329 1.870 1.00 12.35 115 LYS C O 1
ATOM 1625 N N . THR A 1 108 ? -1.168 -20.673 2.970 1.00 11.65 116 THR C N 1
ATOM 1626 C CA . THR A 1 108 ? -1.479 -19.772 4.068 1.00 11.50 116 THR C CA 1
ATOM 1627 C C . THR A 1 108 ? -0.843 -18.420 3.827 1.00 11.67 116 THR C C 1
ATOM 1628 O O . THR A 1 108 ? 0.001 -18.261 2.944 1.00 12.62 116 THR C O 1
ATOM 1639 N N . PRO A 1 109 ? -1.231 -17.405 4.596 1.00 10.86 117 PRO C N 1
ATOM 1640 C CA . PRO A 1 109 ? -0.502 -16.131 4.521 1.00 11.09 117 PRO C CA 1
ATOM 1641 C C . PRO A 1 109 ? 0.998 -16.297 4.729 1.00 11.56 117 PRO C C 1
ATOM 1642 O O . PRO A 1 109 ? 1.781 -15.660 4.015 1.00 11.56 117 PRO C O 1
ATOM 1653 N N . PHE A 1 110 ? 1.413 -17.139 5.680 1.00 12.41 118 PHE C N 1
ATOM 1654 C CA . PHE A 1 110 ? 2.834 -17.410 5.889 1.00 12.97 118 PHE C CA 1
ATOM 1655 C C . PHE A 1 110 ? 3.498 -17.887 4.601 1.00 12.98 118 PHE C C 1
ATOM 1656 O O . PHE A 1 110 ? 4.579 -17.414 4.232 1.00 12.71 118 PHE C O 1
ATOM 1673 N N . ASP A 1 111 ? 2.857 -18.826 3.900 1.00 13.00 119 ASP C N 1
ATOM 1674 C CA . ASP A 1 111 ? 3.405 -19.319 2.641 1.00 13.70 119 ASP C CA 1
ATOM 1675 C C . ASP A 1 111 ? 3.635 -18.176 1.660 1.00 12.07 119 ASP C C 1
ATOM 1676 O O . ASP A 1 111 ? 4.664 -18.135 0.977 1.00 12.26 119 ASP C O 1
ATOM 1685 N N . LEU A 1 112 ? 2.682 -17.237 1.571 1.00 11.43 120 LEU C N 1
ATOM 1686 C CA . LEU A 1 112 ? 2.825 -16.115 0.653 1.00 10.66 120 LEU C CA 1
ATOM 1687 C C . LEU A 1 112 ? 3.910 -15.150 1.107 1.00 12.78 120 LEU C C 1
ATOM 1688 O O . LEU A 1 112 ? 4.622 -14.587 0.272 1.00 12.12 120 LEU C O 1
ATOM 1704 N N . ALA A 1 113 ? 4.055 -14.934 2.418 1.00 12.12 121 ALA C N 1
ATOM 1705 C CA . ALA A 1 113 ? 5.164 -14.108 2.893 1.00 11.94 121 ALA C CA 1
ATOM 1706 C C . ALA A 1 113 ? 6.506 -14.731 2.522 1.00 13.02 121 ALA C C 1
ATOM 1707 O O . ALA A 1 113 ? 7.418 -14.031 2.061 1.00 12.18 121 ALA C O 1
ATOM 1714 N N . ILE A 1 114 ? 6.645 -16.047 2.720 1.00 12.12 122 ILE C N 1
ATOM 1715 C CA . ILE A 1 114 ? 7.859 -16.756 2.311 1.00 13.47 122 ILE C CA 1
ATOM 1716 C C . ILE A 1 114 ? 8.111 -16.552 0.822 1.00 10.62 122 ILE C C 1
ATOM 1717 O O . ILE A 1 114 ? 9.211 -16.167 0.403 1.00 12.65 122 ILE C O 1
ATOM 1733 N N . ASP A 1 115 ? 7.096 -16.818 -0.002 1.00 12.35 123 ASP C N 1
ATOM 1734 C CA . ASP A 1 115 ? 7.297 -16.794 -1.446 1.00 12.17 123 ASP C CA 1
ATOM 1735 C C . ASP A 1 115 ? 7.759 -15.426 -1.921 1.00 11.40 123 ASP C C 1
ATOM 1736 O O . ASP A 1 115 ? 8.459 -15.326 -2.932 1.00 13.93 123 ASP C O 1
ATOM 1745 N N . ASN A 1 116 ? 7.354 -14.363 -1.226 1.00 10.90 124 ASN C N 1
ATOM 1746 C CA . ASN A 1 116 ? 7.641 -13.001 -1.642 1.00 13.15 124 ASN C CA 1
ATOM 1747 C C . ASN A 1 116 ? 8.800 -12.372 -0.874 1.00 12.04 124 ASN C C 1
ATOM 1748 O O . ASN A 1 116 ? 9.064 -11.175 -1.036 1.00 14.57 124 ASN C O 1
ATOM 1759 N N . GLY A 1 117 ? 9.519 -13.151 -0.074 1.00 10.91 125 GLY C N 1
ATOM 1760 C CA . GLY A 1 117 ? 10.692 -12.635 0.606 1.00 12.57 125 GLY C CA 1
ATOM 1761 C C . GLY A 1 117 ? 10.384 -11.636 1.702 1.00 14.48 125 GLY C C 1
ATOM 1762 O O . GLY A 1 117 ? 11.215 -10.766 1.994 1.00 15.25 125 GLY C O 1
ATOM 1766 N N . ASN A 1 118 ? 9.209 -11.735 2.322 1.00 12.77 126 ASN C N 1
ATOM 1767 C CA . ASN A 1 118 ? 8.821 -10.829 3.400 1.00 12.66 126 ASN C CA 1
ATOM 1768 C C . ASN A 1 118 ? 9.064 -11.540 4.729 1.00 12.95 126 ASN C C 1
ATOM 1769 O O . ASN A 1 118 ? 8.143 -12.041 5.380 1.00 14.71 126 ASN C O 1
ATOM 1780 N N . GLU A 1 119 ? 10.341 -11.579 5.131 1.00 18.21 127 GLU C N 1
ATOM 1781 C CA . GLU A 1 119 ? 10.744 -12.417 6.259 1.00 16.11 127 GLU C CA 1
ATOM 1782 C C . GLU A 1 119 ? 10.200 -11.892 7.583 1.00 16.14 127 GLU C C 1
ATOM 1783 O O . GLU A 1 119 ? 9.843 -12.683 8.462 1.00 18.78 127 GLU C O 1
ATOM 1795 N N . ASP A 1 120 ? 10.131 -10.568 7.755 1.00 16.90 128 ASP C N 1
ATOM 1796 C CA . ASP A 1 120 ? 9.593 -10.028 9.002 1.00 19.88 128 ASP C CA 1
ATOM 1797 C C . ASP A 1 120 ? 8.132 -10.421 9.183 1.00 17.34 128 ASP C C 1
ATOM 1798 O O . ASP A 1 120 ? 7.711 -10.796 10.285 1.00 18.99 128 ASP C O 1
ATOM 1807 N N . ILE A 1 121 ? 7.346 -10.355 8.110 1.00 17.17 129 ILE C N 1
ATOM 1808 C CA . ILE A 1 121 ? 5.960 -10.806 8.171 1.00 15.41 129 ILE C CA 1
ATOM 1809 C C . ILE A 1 121 ? 5.891 -12.311 8.410 1.00 14.32 129 ILE C C 1
ATOM 1810 O O . ILE A 1 121 ? 5.074 -12.791 9.206 1.00 15.41 129 ILE C O 1
ATOM 1826 N N . ALA A 1 122 ? 6.735 -13.082 7.725 1.00 15.29 130 ALA C N 1
ATOM 1827 C CA . ALA A 1 122 ? 6.739 -14.523 7.946 1.00 13.57 130 ALA C CA 1
ATOM 1828 C C . ALA A 1 122 ? 6.985 -14.853 9.414 1.00 15.86 130 ALA C C 1
ATOM 1829 O O . ALA A 1 122 ? 6.325 -15.737 9.976 1.00 16.50 130 ALA C O 1
ATOM 1836 N N . GLU A 1 123 ? 7.924 -14.151 10.056 1.00 17.55 131 GLU C N 1
ATOM 1837 C CA . GLU A 1 123 ? 8.202 -14.405 11.469 1.00 21.42 131 GLU C CA 1
ATOM 1838 C C . GLU A 1 123 ? 7.003 -14.047 12.341 1.00 20.83 131 GLU C C 1
ATOM 1839 O O . GLU A 1 123 ? 6.665 -14.786 13.271 1.00 22.10 131 GLU C O 1
ATOM 1851 N N . VAL A 1 124 ? 6.357 -12.912 12.063 1.00 19.33 132 VAL C N 1
ATOM 1852 C CA . VAL A 1 124 ? 5.152 -12.535 12.799 1.00 20.50 132 VAL C CA 1
ATOM 1853 C C . VAL A 1 124 ? 4.100 -13.631 12.687 1.00 18.85 132 VAL C C 1
ATOM 1854 O O . VAL A 1 124 ? 3.488 -14.035 13.684 1.00 20.33 132 VAL C O 1
ATOM 1867 N N . LEU A 1 125 ? 3.875 -14.124 11.467 1.00 17.22 133 LEU C N 1
ATOM 1868 C CA . LEU A 1 125 ? 2.832 -15.122 11.242 1.00 17.56 133 LEU C CA 1
ATOM 1869 C C . LEU A 1 125 ? 3.193 -16.462 11.871 1.00 17.78 133 LEU C C 1
ATOM 1870 O O . LEU A 1 125 ? 2.327 -17.132 12.448 1.00 20.82 133 LEU C O 1
ATOM 1886 N N . GLN A 1 126 ? 4.458 -16.878 11.755 1.00 18.41 134 GLN C N 1
ATOM 1887 C CA . GLN A 1 126 ? 4.893 -18.117 12.392 1.00 20.49 134 GLN C CA 1
ATOM 1888 C C . GLN A 1 126 ? 4.652 -18.069 13.895 1.00 23.17 134 GLN C C 1
ATOM 1889 O O . GLN A 1 126 ? 4.193 -19.050 14.491 1.00 25.68 134 GLN C O 1
ATOM 1903 N N . LYS A 1 127 ? 4.942 -16.930 14.523 1.00 23.58 135 LYS C N 1
ATOM 1904 C CA . LYS A 1 127 ? 4.767 -16.816 15.966 1.00 26.30 135 LYS C CA 1
ATOM 1905 C C . LYS A 1 127 ? 3.297 -16.739 16.354 1.00 25.89 135 LYS C C 1
ATOM 1906 O O . LYS A 1 127 ? 2.908 -17.264 17.402 1.00 28.06 135 LYS C O 1
ATOM 1925 N N . ALA A 1 128 ? 2.465 -16.102 15.529 1.00 23.59 136 ALA C N 1
ATOM 1926 C CA . ALA A 1 128 ? 1.034 -16.047 15.810 1.00 27.06 136 ALA C CA 1
ATOM 1927 C C . ALA A 1 128 ? 0.361 -17.404 15.661 1.00 25.10 136 ALA C C 1
ATOM 1928 O O . ALA A 1 128 ? -0.692 -17.629 16.267 1.00 29.85 136 ALA C O 1
ATOM 1935 N N . ALA A 1 129 ? 0.937 -18.307 14.867 1.00 25.39 137 ALA C N 1
ATOM 1936 C CA . ALA A 1 129 ? 0.373 -19.637 14.685 1.00 23.38 137 ALA C CA 1
ATOM 1937 C C . ALA A 1 129 ? 0.676 -20.568 15.849 1.00 35.80 137 ALA C C 1
ATOM 1938 O O . ALA A 1 129 ? 0.078 -21.647 15.927 1.00 32.55 137 ALA C O 1
ATOM 1945 N N . LY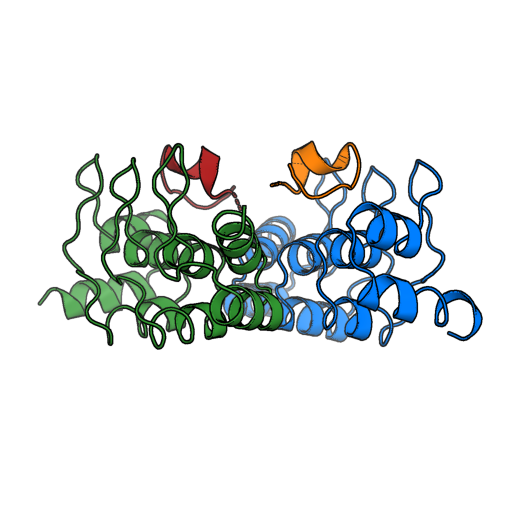S A 1 130 ? 1.580 -20.182 16.745 1.00 44.54 138 LYS C N 1
ATOM 1946 C CA . LYS A 1 130 ? 1.882 -20.973 17.932 1.00 53.96 138 LYS C CA 1
ATOM 1947 C C . LYS A 1 130 ? 0.624 -21.167 18.775 1.00 56.92 138 LYS C C 1
ATOM 1948 O O . LYS A 1 130 ? 0.040 -20.201 19.268 1.00 59.38 138 LYS C O 1
ATOM 1954 N N . ASP B 1 5 ? 19.423 -5.012 -10.511 1.00 51.13 13 ASP A N 1
ATOM 1955 C CA . ASP B 1 5 ? 19.463 -3.586 -10.808 1.00 53.73 13 ASP A CA 1
ATOM 1956 C C . ASP B 1 5 ? 18.510 -2.807 -9.899 1.00 40.34 13 ASP A C 1
ATOM 1957 O O . ASP B 1 5 ? 17.305 -3.093 -9.824 1.00 32.62 13 ASP A O 1
ATOM 1965 N N . LEU B 1 6 ? 19.070 -1.808 -9.213 1.00 33.26 14 LEU A N 1
ATOM 1966 C CA . LEU B 1 6 ? 18.328 -1.103 -8.177 1.00 24.61 14 LEU A CA 1
ATOM 1967 C C . LEU B 1 6 ? 17.194 -0.269 -8.753 1.00 22.38 14 LEU A C 1
ATOM 1968 O O . LEU B 1 6 ? 16.176 -0.073 -8.083 1.00 21.84 14 LEU A O 1
ATOM 1984 N N . GLY B 1 7 ? 17.353 0.235 -9.979 1.00 24.81 15 GLY A N 1
ATOM 1985 C CA . GLY B 1 7 ? 16.303 1.049 -10.573 1.00 22.89 15 GLY A CA 1
ATOM 1986 C C . GLY B 1 7 ? 15.016 0.275 -10.774 1.00 21.09 15 GLY A C 1
ATOM 1987 O O . GLY B 1 7 ? 13.931 0.751 -10.433 1.00 18.61 15 GLY A O 1
ATOM 1991 N N . LYS B 1 8 ? 15.118 -0.931 -11.342 1.00 26.13 16 LYS A N 1
ATOM 1992 C CA . LYS B 1 8 ? 13.934 -1.772 -11.504 1.00 20.51 16 LYS A CA 1
ATOM 1993 C C . LYS B 1 8 ? 13.322 -2.117 -10.154 1.00 18.39 16 LYS A C 1
ATOM 1994 O O . LYS B 1 8 ? 12.096 -2.183 -10.016 1.00 20.44 16 LYS A O 1
ATOM 2013 N N . LYS B 1 9 ? 14.161 -2.352 -9.145 1.00 18.76 17 LYS A N 1
ATOM 2014 C CA . LYS B 1 9 ? 13.641 -2.680 -7.822 1.00 17.60 17 LYS A CA 1
ATOM 2015 C C . LYS B 1 9 ? 12.927 -1.488 -7.201 1.00 18.64 17 LYS A C 1
ATOM 2016 O O . LYS B 1 9 ? 11.926 -1.657 -6.495 1.00 20.21 17 LYS A O 1
ATOM 2035 N N . LEU B 1 10 ? 13.419 -0.277 -7.464 1.00 16.11 18 LEU A N 1
ATOM 2036 C CA . LEU B 1 10 ? 12.772 0.914 -6.928 1.00 16.68 18 LEU A CA 1
ATOM 2037 C C . LEU B 1 10 ? 11.417 1.142 -7.583 1.00 17.07 18 LEU A C 1
ATOM 2038 O O . LEU B 1 10 ? 10.448 1.498 -6.903 1.00 17.09 18 LEU A O 1
ATOM 2054 N N . LEU B 1 11 ? 11.334 0.962 -8.905 1.00 16.87 19 LEU A N 1
ATOM 2055 C CA . LEU B 1 11 ? 10.049 1.017 -9.593 1.00 14.70 19 LEU A CA 1
ATOM 2056 C C . LEU B 1 11 ? 9.053 0.058 -8.953 1.00 17.12 19 LEU A C 1
ATOM 2057 O O . LEU B 1 11 ? 7.903 0.425 -8.675 1.00 18.10 19 LEU A O 1
ATOM 2073 N N . GLU B 1 12 ? 9.490 -1.178 -8.700 1.00 16.06 20 GLU A N 1
ATOM 2074 C CA . GLU B 1 12 ? 8.605 -2.188 -8.128 1.00 18.11 20 GLU A CA 1
ATOM 2075 C C . GLU B 1 12 ? 8.167 -1.800 -6.718 1.00 20.69 20 GLU A C 1
ATOM 2076 O O . GLU B 1 12 ? 6.986 -1.919 -6.367 1.00 18.80 20 GLU A O 1
ATOM 2088 N N . ALA B 1 13 ? 9.106 -1.323 -5.897 1.00 19.45 21 ALA A N 1
ATOM 2089 C CA . ALA B 1 13 ? 8.780 -0.948 -4.524 1.00 20.77 21 ALA A CA 1
ATOM 2090 C C . ALA B 1 13 ? 7.822 0.239 -4.482 1.00 16.91 21 ALA A C 1
ATOM 2091 O O . ALA B 1 13 ? 6.900 0.275 -3.659 1.00 18.61 21 ALA A O 1
ATOM 2098 N N . ALA B 1 14 ? 8.033 1.237 -5.345 1.00 16.65 22 ALA A N 1
ATOM 2099 C CA . ALA B 1 14 ? 7.117 2.371 -5.378 1.00 19.79 22 ALA A CA 1
ATOM 2100 C C . ALA B 1 14 ? 5.726 1.939 -5.826 1.00 17.26 22 ALA A C 1
ATOM 2101 O O . ALA B 1 14 ? 4.714 2.401 -5.284 1.00 18.55 22 ALA A O 1
ATOM 2108 N N . ARG B 1 15 ? 5.655 1.041 -6.807 1.00 16.17 23 ARG A N 1
ATOM 2109 C CA . ARG B 1 15 ? 4.361 0.607 -7.312 1.00 18.73 23 ARG A CA 1
ATOM 2110 C C . ARG B 1 15 ? 3.585 -0.168 -6.254 1.00 20.12 23 ARG A C 1
ATOM 2111 O O . ARG B 1 15 ? 2.360 -0.036 -6.161 1.00 18.42 23 ARG A O 1
ATOM 2132 N N . ALA B 1 16 ? 4.282 -0.964 -5.441 1.00 17.26 24 ALA A N 1
ATOM 2133 C CA . ALA B 1 16 ? 3.651 -1.828 -4.452 1.00 18.90 24 ALA A CA 1
ATOM 2134 C C . ALA B 1 16 ? 3.464 -1.154 -3.099 1.00 21.01 24 ALA A C 1
ATOM 2135 O O . ALA B 1 16 ? 3.023 -1.812 -2.150 1.00 22.54 24 ALA A O 1
ATOM 2142 N N . GLY B 1 17 ? 3.792 0.129 -2.978 1.00 18.37 25 GLY A N 1
ATOM 2143 C CA . GLY B 1 17 ? 3.551 0.834 -1.734 1.00 20.84 25 GLY A CA 1
ATOM 2144 C C . GLY B 1 17 ? 4.498 0.444 -0.625 1.00 21.09 25 GLY A C 1
ATOM 2145 O O . GLY B 1 17 ? 4.150 0.567 0.553 1.00 23.74 25 GLY A O 1
ATOM 2149 N N A GLN B 1 18 ? 5.701 -0.014 -0.977 0.42 19.62 26 GLN A N 1
ATOM 2150 N N B GLN B 1 18 ? 5.702 -0.015 -0.966 0.58 20.16 26 GLN A N 1
ATOM 2151 C CA A GLN B 1 18 ? 6.678 -0.492 -0.001 0.42 21.15 26 GLN A CA 1
ATOM 2152 C CA B GLN B 1 18 ? 6.645 -0.515 0.034 0.58 20.40 26 GLN A CA 1
ATOM 2153 C C A GLN B 1 18 ? 7.564 0.681 0.404 0.42 23.78 26 GLN A C 1
ATOM 2154 C C B GLN B 1 18 ? 7.570 0.630 0.443 0.58 23.02 26 GLN A C 1
ATOM 2155 O O A GLN B 1 18 ? 8.664 0.886 -0.113 0.42 26.65 26 GLN A O 1
ATOM 2156 O O B GLN B 1 18 ? 8.701 0.765 -0.030 0.58 26.77 26 GLN A O 1
ATOM 2183 N N . ASP B 1 19 ? 7.063 1.460 1.364 1.00 23.08 27 ASP A N 1
ATOM 2184 C CA . ASP B 1 19 ? 7.765 2.675 1.775 1.00 26.91 27 ASP A CA 1
ATOM 2185 C C . ASP B 1 19 ? 9.173 2.380 2.277 1.00 27.01 27 ASP A C 1
ATOM 2186 O O . ASP B 1 19 ? 10.123 3.096 1.936 1.00 26.52 27 ASP A O 1
ATOM 2196 N N . ASP B 1 20 ? 9.325 1.353 3.113 1.00 31.42 28 ASP A N 1
ATOM 2197 C CA . ASP B 1 20 ? 10.641 1.068 3.677 1.00 36.26 28 ASP A CA 1
ATOM 2198 C C . ASP B 1 20 ? 11.594 0.546 2.611 1.00 31.22 28 ASP A C 1
ATOM 2199 O O . ASP B 1 20 ? 12.780 0.897 2.607 1.00 32.35 28 ASP A O 1
ATOM 2208 N N . GLU B 1 21 ? 11.098 -0.294 1.700 1.00 28.91 29 GLU A N 1
ATOM 2209 C CA . GLU B 1 21 ? 11.937 -0.764 0.602 1.00 22.40 29 GLU A CA 1
ATOM 2210 C C . GLU B 1 21 ? 12.373 0.397 -0.279 1.00 25.99 29 GLU A C 1
ATOM 2211 O O . GLU B 1 21 ? 13.528 0.458 -0.715 1.00 26.11 29 GLU A O 1
ATOM 2223 N N . VAL B 1 22 ? 11.460 1.328 -0.558 1.00 22.66 30 VAL A N 1
ATOM 2224 C CA . VAL B 1 22 ? 11.837 2.542 -1.276 1.00 19.71 30 VAL A CA 1
ATOM 2225 C C . VAL B 1 22 ? 13.007 3.217 -0.571 1.00 27.67 30 VAL A C 1
ATOM 2226 O O . VAL B 1 22 ? 14.020 3.563 -1.193 1.00 25.25 30 VAL A O 1
ATOM 2239 N N . ARG B 1 23 ? 12.900 3.379 0.749 1.00 28.99 31 ARG A N 1
ATOM 2240 C CA . ARG B 1 23 ? 13.956 4.061 1.492 1.00 33.49 31 ARG A CA 1
ATOM 2241 C C . ARG B 1 23 ? 15.257 3.264 1.483 1.00 25.80 31 ARG A C 1
ATOM 2242 O O . ARG B 1 23 ? 16.339 3.845 1.346 1.00 30.59 31 ARG A O 1
ATOM 2263 N N . ILE B 1 24 ? 15.176 1.938 1.633 1.00 25.62 32 ILE A N 1
ATOM 2264 C CA . ILE B 1 24 ? 16.382 1.113 1.599 1.00 26.74 32 ILE A CA 1
ATOM 2265 C C . ILE B 1 24 ? 17.083 1.254 0.255 1.00 29.91 32 ILE A C 1
ATOM 2266 O O . ILE B 1 24 ? 18.309 1.400 0.185 1.00 30.76 32 ILE A O 1
ATOM 2282 N N . LEU B 1 25 ? 16.317 1.200 -0.833 1.00 29.20 33 LEU A N 1
ATOM 2283 C CA . LEU B 1 25 ? 16.911 1.189 -2.165 1.00 29.65 33 LEU A CA 1
ATOM 2284 C C . LEU B 1 25 ? 17.625 2.499 -2.465 1.00 27.67 33 LEU A C 1
ATOM 2285 O O . LEU B 1 25 ? 18.770 2.500 -2.930 1.00 28.53 33 LEU A O 1
ATOM 2301 N N . MET B 1 26 ? 16.971 3.631 -2.204 1.00 26.99 34 MET A N 1
ATOM 2302 C CA . MET B 1 26 ? 17.635 4.908 -2.438 1.00 29.68 34 MET A CA 1
ATOM 2303 C C . MET B 1 26 ? 18.836 5.086 -1.519 1.00 27.91 34 MET A C 1
ATOM 2304 O O . MET B 1 26 ? 19.833 5.694 -1.919 1.00 34.08 34 MET A O 1
ATOM 2318 N N . ALA B 1 27 ? 18.767 4.560 -0.294 1.00 28.77 35 ALA A N 1
ATOM 2319 C CA . ALA B 1 27 ? 19.924 4.613 0.591 1.00 37.55 35 ALA A CA 1
ATOM 2320 C C . ALA B 1 27 ? 21.089 3.813 0.032 1.00 34.58 35 ALA A C 1
ATOM 2321 O O . ALA B 1 27 ? 22.244 4.100 0.364 1.00 38.15 35 ALA A O 1
ATOM 2328 N N . ASN B 1 28 ? 20.811 2.823 -0.811 1.00 31.42 36 ASN A N 1
ATOM 2329 C CA . ASN B 1 28 ? 21.839 2.011 -1.443 1.00 35.92 36 ASN A CA 1
ATOM 2330 C C . ASN B 1 28 ? 22.223 2.519 -2.826 1.00 33.17 36 ASN A C 1
ATOM 2331 O O . ASN B 1 28 ? 23.028 1.874 -3.507 1.00 37.14 36 ASN A O 1
ATOM 2342 N N . GLY B 1 29 ? 21.672 3.654 -3.253 1.00 27.49 37 GLY A N 1
ATOM 2343 C CA . GLY B 1 29 ? 22.095 4.315 -4.470 1.00 26.90 37 GLY A CA 1
ATOM 2344 C C . GLY B 1 29 ? 21.126 4.253 -5.632 1.00 24.20 37 GLY A C 1
ATOM 2345 O O . GLY B 1 29 ? 21.501 4.639 -6.745 1.00 31.25 37 GLY A O 1
ATOM 2349 N N . ALA B 1 30 ? 19.901 3.787 -5.418 1.00 25.67 38 ALA A N 1
ATOM 2350 C CA . ALA B 1 30 ? 18.946 3.697 -6.511 1.00 26.11 38 ALA A CA 1
ATOM 2351 C C . ALA B 1 30 ? 18.651 5.083 -7.070 1.00 25.20 38 ALA A C 1
ATOM 2352 O O . ALA B 1 30 ? 18.468 6.047 -6.324 1.00 27.83 38 ALA A O 1
ATOM 2359 N N . ASP B 1 31 ? 18.614 5.171 -8.396 1.00 24.51 39 ASP A N 1
ATOM 2360 C CA . ASP B 1 31 ? 18.283 6.411 -9.091 1.00 26.47 39 ASP A CA 1
ATOM 2361 C C . ASP B 1 31 ? 16.794 6.716 -8.943 1.00 23.11 39 ASP A C 1
ATOM 2362 O O . ASP B 1 31 ? 15.944 5.979 -9.458 1.00 21.34 39 ASP A O 1
ATOM 2371 N N A VAL B 1 32 ? 16.487 7.824 -8.263 0.64 19.60 40 VAL A N 1
ATOM 2372 N N B VAL B 1 32 ? 16.464 7.803 -8.238 0.36 20.12 40 VAL A N 1
ATOM 2373 C CA A VAL B 1 32 ? 15.108 8.264 -8.085 0.64 17.81 40 VAL A CA 1
ATOM 2374 C CA B VAL B 1 32 ? 15.061 8.203 -8.113 0.36 18.69 40 VAL A CA 1
ATOM 2375 C C A VAL B 1 32 ? 14.415 8.514 -9.416 0.64 17.14 40 VAL A C 1
ATOM 2376 C C B VAL B 1 32 ? 14.408 8.343 -9.473 0.36 18.40 40 VAL A C 1
ATOM 2377 O O A VAL B 1 32 ? 13.180 8.530 -9.477 0.64 15.62 40 VAL A O 1
ATOM 2378 O O B VAL B 1 32 ? 13.200 8.117 -9.619 0.36 18.37 40 VAL A O 1
ATOM 2403 N N . ASN B 1 33 ? 15.182 8.724 -10.486 1.00 17.93 41 ASN A N 1
ATOM 2404 C CA . ASN B 1 33 ? 14.651 8.986 -11.814 1.00 19.13 41 ASN A CA 1
ATOM 2405 C C . ASN B 1 33 ? 14.813 7.793 -12.745 1.00 21.49 41 ASN A C 1
ATOM 2406 O O . ASN B 1 33 ? 14.793 7.958 -13.969 1.00 24.61 41 ASN A O 1
ATOM 2418 N N . ALA B 1 34 ? 14.957 6.593 -12.186 1.00 19.42 42 ALA A N 1
ATOM 2419 C CA . ALA B 1 34 ? 14.892 5.381 -12.988 1.00 22.47 42 ALA A CA 1
ATOM 2420 C C . ALA B 1 34 ? 13.596 5.373 -13.786 1.00 19.43 42 ALA A C 1
ATOM 2421 O O . ALA B 1 34 ? 12.565 5.882 -13.339 1.00 19.95 42 ALA A O 1
ATOM 2428 N N . SER B 1 35 ? 13.650 4.810 -14.987 1.00 22.30 43 SER A N 1
ATOM 2429 C CA . SER B 1 35 ? 12.482 4.756 -15.851 1.00 17.89 43 SER A CA 1
ATOM 2430 C C . SER B 1 35 ? 12.342 3.359 -16.437 1.00 18.79 43 SER A C 1
ATOM 2431 O O . SER B 1 35 ? 13.338 2.714 -16.777 1.00 24.46 43 SER A O 1
ATOM 2439 N N . ASP B 1 36 ? 11.100 2.892 -16.543 1.00 18.02 44 ASP A N 1
ATOM 2440 C CA . ASP B 1 36 ? 10.857 1.590 -17.146 1.00 17.21 44 ASP A CA 1
ATOM 2441 C C . ASP B 1 36 ? 11.362 1.585 -18.581 1.00 22.50 44 ASP A C 1
ATOM 2442 O O . ASP B 1 36 ? 11.073 2.496 -19.361 1.00 19.21 44 ASP A O 1
ATOM 2451 N N . ALA B 1 37 ? 12.112 0.539 -18.927 1.00 20.54 45 ALA A N 1
ATOM 2452 C CA . ALA B 1 37 ? 12.770 0.489 -20.226 1.00 23.49 45 ALA A CA 1
ATOM 2453 C C . ALA B 1 37 ? 11.772 0.492 -21.374 1.00 29.54 45 ALA A C 1
ATOM 2454 O O . ALA B 1 37 ? 12.093 0.964 -22.469 1.00 28.78 45 ALA A O 1
ATOM 2461 N N . ASP B 1 38 ? 10.570 -0.034 -21.153 1.00 21.00 46 ASP A N 1
ATOM 2462 C CA . ASP B 1 38 ? 9.585 -0.181 -22.217 1.00 18.89 46 ASP A CA 1
ATOM 2463 C C . ASP B 1 38 ? 8.563 0.948 -22.258 1.00 19.03 46 ASP A C 1
ATOM 2464 O O . ASP B 1 38 ? 8.157 1.361 -23.347 1.00 23.73 46 ASP A O 1
ATOM 2473 N N . VAL B 1 39 ? 8.130 1.466 -21.110 1.00 17.10 47 VAL A N 1
ATOM 2474 C CA . VAL B 1 39 ? 7.045 2.442 -21.076 1.00 16.75 47 VAL A CA 1
ATOM 2475 C C . VAL B 1 39 ? 7.445 3.790 -20.495 1.00 13.54 47 VAL A C 1
ATOM 2476 O O . VAL B 1 39 ? 6.639 4.730 -20.558 1.00 15.52 47 VAL A O 1
ATOM 2489 N N . GLY B 1 40 ? 8.645 3.932 -19.934 1.00 15.78 48 GLY A N 1
ATOM 2490 C CA . GLY B 1 40 ? 9.117 5.225 -19.481 1.00 16.79 48 GLY A CA 1
ATOM 2491 C C . GLY B 1 40 ? 8.521 5.726 -18.180 1.00 17.16 48 GLY A C 1
ATOM 2492 O O . GLY B 1 40 ? 8.826 6.852 -17.773 1.00 20.73 48 GLY A O 1
ATOM 2496 N N . ALA B 1 41 ? 7.696 4.936 -17.506 1.00 15.07 49 ALA A N 1
ATOM 2497 C CA . ALA B 1 41 ? 7.174 5.353 -16.212 1.00 14.69 49 ALA A CA 1
ATOM 2498 C C . ALA B 1 41 ? 8.291 5.373 -15.174 1.00 15.98 49 ALA A C 1
ATOM 2499 O O . ALA B 1 41 ? 9.168 4.501 -15.162 1.00 17.40 49 ALA A O 1
ATOM 2506 N N . THR B 1 42 ? 8.258 6.373 -14.306 1.00 13.34 50 THR A N 1
ATOM 2507 C CA . THR B 1 42 ? 9.223 6.525 -13.228 1.00 13.04 50 THR A CA 1
ATOM 2508 C C . THR B 1 42 ? 8.592 6.098 -11.919 1.00 15.67 50 THR A C 1
ATOM 25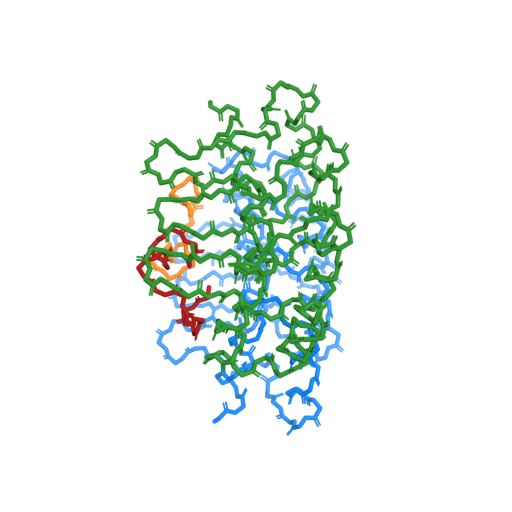09 O O . THR B 1 42 ? 7.377 5.897 -11.836 1.00 14.79 50 THR A O 1
ATOM 2520 N N . PRO B 1 43 ? 9.392 5.935 -10.864 1.00 13.99 51 PRO A N 1
ATOM 2521 C CA . PRO B 1 43 ? 8.799 5.663 -9.546 1.00 14.69 51 PRO A CA 1
ATOM 2522 C C . PRO B 1 43 ? 7.711 6.655 -9.172 1.00 14.92 51 PRO A C 1
ATOM 2523 O O . PRO B 1 43 ? 6.695 6.262 -8.584 1.00 12.92 51 PRO A O 1
ATOM 2534 N N . LEU B 1 44 ? 7.883 7.932 -9.526 1.00 13.40 52 LEU A N 1
ATOM 2535 C CA . LEU B 1 44 ? 6.875 8.936 -9.194 1.00 14.86 52 LEU A CA 1
ATOM 2536 C C . LEU B 1 44 ? 5.573 8.703 -9.958 1.00 15.20 52 LEU A C 1
ATOM 2537 O O . LEU B 1 44 ? 4.482 8.876 -9.397 1.00 15.27 52 LEU A O 1
ATOM 2553 N N . HIS B 1 45 ? 5.653 8.324 -11.240 1.00 12.92 53 HIS A N 1
ATOM 2554 C CA . HIS B 1 45 ? 4.440 7.936 -11.961 1.00 13.29 53 HIS A CA 1
ATOM 2555 C C . HIS B 1 45 ? 3.700 6.834 -11.209 1.00 14.08 53 HIS A C 1
ATOM 2556 O O . HIS B 1 45 ? 2.490 6.924 -10.963 1.00 13.02 53 HIS A O 1
ATOM 2570 N N . LEU B 1 46 ? 4.417 5.762 -10.867 1.00 12.23 54 LEU A N 1
ATOM 2571 C CA . LEU B 1 46 ? 3.784 4.586 -10.285 1.00 14.25 54 LEU A CA 1
ATOM 2572 C C . LEU B 1 46 ? 3.169 4.895 -8.923 1.00 15.11 54 LEU A C 1
ATOM 2573 O O . LEU B 1 46 ? 2.063 4.433 -8.613 1.00 15.18 54 LEU A O 1
ATOM 2589 N N . ALA B 1 47 ? 3.869 5.674 -8.096 1.00 13.39 55 ALA A N 1
ATOM 2590 C CA . ALA B 1 47 ? 3.332 6.042 -6.791 1.00 13.05 55 ALA A CA 1
ATOM 2591 C C . ALA B 1 47 ? 2.145 6.988 -6.929 1.00 14.36 55 ALA A C 1
ATOM 2592 O O . ALA B 1 47 ? 1.194 6.916 -6.144 1.00 13.45 55 ALA A O 1
ATOM 2599 N N . ALA B 1 48 ? 2.178 7.881 -7.918 1.00 13.05 56 ALA A N 1
ATOM 2600 C CA . ALA B 1 48 ? 1.067 8.804 -8.106 1.00 14.88 56 ALA A CA 1
ATOM 2601 C C . ALA B 1 48 ? -0.187 8.061 -8.553 1.00 15.84 56 ALA A C 1
ATOM 2602 O O . ALA B 1 48 ? -1.277 8.293 -8.022 1.00 13.96 56 ALA A O 1
ATOM 2609 N N . TRP B 1 49 ? -0.050 7.150 -9.519 1.00 15.12 57 TRP A N 1
ATOM 2610 C CA . TRP B 1 49 ? -1.191 6.340 -9.936 1.00 13.05 57 TRP A CA 1
ATOM 2611 C C . TRP B 1 49 ? -1.797 5.604 -8.748 1.00 15.79 57 TRP A C 1
ATOM 2612 O O . TRP B 1 49 ? -3.019 5.601 -8.555 1.00 12.74 57 TRP A O 1
ATOM 2633 N N . ALA B 1 50 ? -0.949 4.975 -7.938 1.00 14.92 58 ALA A N 1
ATOM 2634 C CA . ALA B 1 50 ? -1.390 4.091 -6.870 1.00 14.08 58 ALA A CA 1
ATOM 2635 C C . ALA B 1 50 ? -1.888 4.829 -5.637 1.00 12.19 58 ALA A C 1
ATOM 2636 O O . ALA B 1 50 ? -2.435 4.188 -4.736 1.00 15.80 58 ALA A O 1
ATOM 2643 N N . GLY B 1 51 ? -1.719 6.143 -5.565 1.00 14.12 59 GLY A N 1
ATOM 2644 C CA . GLY B 1 51 ? -2.177 6.868 -4.400 1.00 15.30 59 GLY A CA 1
ATOM 2645 C C . GLY B 1 51 ? -1.263 6.765 -3.204 1.00 13.89 59 GLY A C 1
ATOM 2646 O O . GLY B 1 51 ? -1.720 6.973 -2.074 1.00 16.70 59 GLY A O 1
ATOM 2650 N N . HIS B 1 52 ? 0.017 6.441 -3.412 1.00 15.97 60 HIS A N 1
ATOM 2651 C CA . HIS B 1 52 ? 0.981 6.289 -2.319 1.00 15.98 60 HIS A CA 1
ATOM 2652 C C . HIS B 1 52 ? 1.613 7.647 -2.039 1.00 16.05 60 HIS A C 1
ATOM 2653 O O . HIS B 1 52 ? 2.729 7.951 -2.468 1.00 15.53 60 HIS A O 1
ATOM 2667 N N . LEU B 1 53 ? 0.881 8.462 -1.274 1.00 16.63 61 LEU A N 1
ATOM 2668 C CA . LEU B 1 53 ? 1.280 9.847 -1.026 1.00 15.13 61 LEU A CA 1
ATOM 2669 C C . LEU B 1 53 ? 2.649 9.926 -0.365 1.00 17.37 61 LEU A C 1
ATOM 2670 O O . LEU B 1 53 ? 3.493 10.741 -0.756 1.00 15.61 61 LEU A O 1
ATOM 2686 N N . GLU B 1 54 ? 2.877 9.115 0.669 1.00 17.55 62 GLU A N 1
ATOM 2687 C CA . GLU B 1 54 ? 4.144 9.191 1.391 1.00 16.45 62 GLU A CA 1
ATOM 2688 C C . GLU B 1 54 ? 5.317 8.915 0.463 1.00 16.61 62 GLU A C 1
ATOM 2689 O O . GLU B 1 54 ? 6.364 9.568 0.558 1.00 18.16 62 GLU A O 1
ATOM 2701 N N . ILE B 1 55 ? 5.157 7.960 -0.453 1.00 15.32 63 ILE A N 1
ATOM 2702 C CA . ILE B 1 55 ? 6.224 7.651 -1.399 1.00 14.52 63 ILE A CA 1
ATOM 2703 C C . ILE B 1 55 ? 6.385 8.776 -2.415 1.00 14.84 63 ILE A C 1
ATOM 2704 O O . ILE B 1 55 ? 7.509 9.139 -2.791 1.00 15.55 63 ILE A O 1
ATOM 2720 N N . VAL B 1 56 ? 5.270 9.357 -2.864 1.00 14.49 64 VAL A N 1
ATOM 2721 C CA . VAL B 1 56 ? 5.325 10.539 -3.723 1.00 14.12 64 VAL A CA 1
ATOM 2722 C C . VAL B 1 56 ? 6.183 11.614 -3.072 1.00 14.96 64 VAL A C 1
ATOM 2723 O O . VAL B 1 56 ? 7.066 12.205 -3.706 1.00 14.96 64 VAL A O 1
ATOM 2736 N N . GLU B 1 57 ? 5.938 11.876 -1.785 1.00 13.73 65 GLU A N 1
ATOM 2737 C CA . GLU B 1 57 ? 6.658 12.942 -1.097 1.00 17.31 65 GLU A CA 1
ATOM 2738 C C . GLU B 1 57 ? 8.131 12.602 -0.939 1.00 18.76 65 GLU A C 1
ATOM 2739 O O . GLU B 1 57 ? 8.992 13.465 -1.135 1.00 19.45 65 GLU A O 1
ATOM 2751 N N . VAL B 1 58 ? 8.442 11.355 -0.582 1.00 15.99 66 VAL A N 1
ATOM 2752 C CA . VAL B 1 58 ? 9.837 10.941 -0.444 1.00 18.46 66 VAL A CA 1
ATOM 2753 C C . VAL B 1 58 ? 10.583 11.134 -1.760 1.00 15.31 66 VAL A C 1
ATOM 2754 O O . VAL B 1 58 ? 11.684 11.699 -1.797 1.00 18.66 66 VAL A O 1
ATOM 2767 N N . LEU B 1 59 ? 9.999 10.662 -2.861 1.00 18.52 67 LEU A N 1
ATOM 2768 C CA . LEU B 1 59 ? 10.657 10.770 -4.159 1.00 16.05 67 LEU A CA 1
ATOM 2769 C C . LEU B 1 59 ? 10.911 12.229 -4.528 1.00 16.65 67 LEU A C 1
ATOM 2770 O O . LEU B 1 59 ? 12.021 12.598 -4.934 1.00 17.33 67 LEU A O 1
ATOM 2786 N N . LEU B 1 60 ? 9.892 13.079 -4.384 1.00 17.71 68 LEU A N 1
ATOM 2787 C CA . LEU B 1 60 ? 10.041 14.488 -4.737 1.00 20.19 68 LEU A CA 1
ATOM 2788 C C . LEU B 1 60 ? 11.110 15.163 -3.888 1.00 17.33 68 LEU A C 1
ATOM 2789 O O . LEU B 1 60 ? 11.916 15.950 -4.399 1.00 20.99 68 LEU A O 1
ATOM 2805 N N . LYS B 1 61 ? 11.134 14.875 -2.589 1.00 18.95 69 LYS A N 1
ATOM 2806 C CA . LYS B 1 61 ? 12.131 15.478 -1.711 1.00 19.89 69 LYS A CA 1
ATOM 2807 C C . LYS B 1 61 ? 13.535 14.956 -1.972 1.00 21.09 69 LYS A C 1
ATOM 2808 O O . LYS B 1 61 ? 14.501 15.561 -1.494 1.00 24.43 69 LYS A O 1
ATOM 2827 N N . THR B 1 62 ? 13.673 13.866 -2.725 1.00 22.12 70 THR A N 1
ATOM 2828 C CA . THR B 1 62 ? 14.971 13.293 -3.048 1.00 23.68 70 THR A CA 1
ATOM 2829 C C . THR B 1 62 ? 15.335 13.476 -4.521 1.00 25.48 70 THR A C 1
ATOM 2830 O O . THR B 1 62 ? 16.199 12.760 -5.038 1.00 28.56 70 THR A O 1
ATOM 2841 N N . GLY B 1 63 ? 14.684 14.411 -5.210 1.00 23.34 71 GLY A N 1
ATOM 2842 C CA . GLY B 1 63 ? 15.112 14.827 -6.528 1.00 25.57 71 GLY A CA 1
ATOM 2843 C C . GLY B 1 63 ? 14.359 14.248 -7.705 1.00 19.64 71 GLY A C 1
ATOM 2844 O O . GLY B 1 63 ? 14.837 14.373 -8.839 1.00 23.99 71 GLY A O 1
ATOM 2848 N N . ALA B 1 64 ? 13.210 13.619 -7.487 1.00 17.26 72 ALA A N 1
ATOM 2849 C CA . ALA B 1 64 ? 12.460 13.068 -8.609 1.00 19.89 72 ALA A CA 1
ATOM 2850 C C . ALA B 1 64 ? 12.002 14.188 -9.534 1.00 18.56 72 ALA A C 1
ATOM 2851 O O . ALA B 1 64 ? 11.593 15.260 -9.081 1.00 19.86 72 ALA A O 1
ATOM 2858 N N . ASP B 1 65 ? 12.081 13.937 -10.841 1.00 18.44 73 ASP A N 1
ATOM 2859 C CA . ASP B 1 65 ? 11.607 14.891 -11.842 1.00 16.62 73 ASP A CA 1
ATOM 2860 C C . ASP B 1 65 ? 10.083 14.926 -11.813 1.00 14.52 73 ASP A C 1
ATOM 2861 O O . ASP B 1 65 ? 9.420 13.979 -12.247 1.00 15.27 73 ASP A O 1
ATOM 2870 N N . VAL B 1 66 ? 9.526 16.024 -11.297 1.00 16.23 74 VAL A N 1
ATOM 2871 C CA . VAL B 1 66 ? 8.084 16.139 -11.147 1.00 15.29 74 VAL A CA 1
ATOM 2872 C C . VAL B 1 66 ? 7.383 16.123 -12.498 1.00 12.66 74 VAL A C 1
ATOM 2873 O O . VAL B 1 66 ? 6.202 15.777 -12.573 1.00 15.14 74 VAL A O 1
ATOM 2886 N N . ASN B 1 67 ? 8.090 16.479 -13.575 1.00 16.72 75 ASN A N 1
ATOM 2887 C CA . ASN B 1 67 ? 7.504 16.610 -14.905 1.00 14.87 75 ASN A CA 1
ATOM 2888 C C . ASN B 1 67 ? 7.939 15.501 -15.860 1.00 16.46 75 ASN A C 1
ATOM 2889 O O . ASN B 1 67 ? 7.797 15.644 -17.078 1.00 18.79 75 ASN A O 1
ATOM 2900 N N . ALA B 1 68 ? 8.462 14.397 -15.339 1.00 14.65 76 ALA A N 1
ATOM 2901 C CA . ALA B 1 68 ? 8.811 13.269 -16.192 1.00 14.44 76 ALA A CA 1
ATOM 2902 C C . ALA B 1 68 ? 7.600 12.808 -17.002 1.00 14.36 76 ALA A C 1
ATOM 2903 O O . ALA B 1 68 ? 6.462 12.822 -16.520 1.00 15.69 76 ALA A O 1
ATOM 2910 N N . VAL B 1 69 ? 7.852 12.397 -18.246 1.00 14.77 77 VAL A N 1
ATOM 2911 C CA . VAL B 1 69 ? 6.809 11.923 -19.148 1.00 13.55 77 VAL A CA 1
ATOM 2912 C C . VAL B 1 69 ? 7.088 10.478 -19.530 1.00 19.36 77 VAL A C 1
ATOM 2913 O O . VAL B 1 69 ? 8.240 10.092 -19.761 1.00 16.06 77 VAL A O 1
ATOM 2926 N N . ASP B 1 70 ? 6.025 9.682 -19.605 1.00 14.21 78 ASP A N 1
ATOM 2927 C CA . ASP B 1 70 ? 6.110 8.314 -20.085 1.00 12.82 78 ASP A CA 1
ATOM 2928 C C . ASP B 1 70 ? 5.950 8.298 -21.607 1.00 15.50 78 ASP A C 1
ATOM 2929 O O . ASP B 1 70 ? 5.912 9.344 -22.263 1.00 16.75 78 ASP A O 1
ATOM 2938 N N A ILE B 1 71 ? 5.863 7.103 -22.197 0.57 16.16 79 ILE A N 1
ATOM 2939 N N B ILE B 1 71 ? 5.845 7.096 -22.180 0.43 12.91 79 ILE A N 1
ATOM 2940 C CA A ILE B 1 71 ? 5.834 6.999 -23.654 0.57 13.79 79 ILE A CA 1
ATOM 2941 C CA B ILE B 1 71 ? 5.820 6.947 -23.629 0.43 14.99 79 ILE A CA 1
ATOM 2942 C C A ILE B 1 71 ? 4.531 7.495 -24.259 0.57 13.75 79 ILE A C 1
ATOM 2943 C C B ILE B 1 71 ? 4.546 7.513 -24.244 0.43 13.74 79 ILE A C 1
ATOM 2944 O O A ILE B 1 71 ? 4.460 7.675 -25.480 0.57 14.54 79 ILE A O 1
ATOM 2945 O O B ILE B 1 71 ? 4.508 7.764 -25.454 0.43 18.06 79 ILE A O 1
ATOM 2976 N N . TRP B 1 72 ? 3.497 7.710 -23.446 1.00 13.00 80 TRP A N 1
ATOM 2977 C CA . TRP B 1 72 ? 2.243 8.277 -23.918 1.00 13.05 80 TRP A CA 1
ATOM 2978 C C . TRP B 1 72 ? 2.147 9.768 -23.632 1.00 13.32 80 TRP A C 1
ATOM 2979 O O . TRP B 1 72 ? 1.094 10.373 -23.860 1.00 12.80 80 TRP A O 1
ATOM 3001 N N . GLY B 1 73 ? 3.230 10.373 -23.148 1.00 13.56 81 GLY A N 1
ATOM 3002 C CA . GLY B 1 73 ? 3.231 11.781 -22.807 1.00 12.45 81 GLY A CA 1
ATOM 3003 C C . GLY B 1 73 ? 2.592 12.122 -21.480 1.00 11.91 81 GLY A C 1
ATOM 3004 O O . GLY B 1 73 ? 2.338 13.303 -21.222 1.00 12.06 81 GLY A O 1
ATOM 3008 N N . LEU B 1 74 ? 2.311 11.135 -20.638 1.00 11.94 82 LEU A N 1
ATOM 3009 C CA . LEU B 1 74 ? 1.651 11.386 -19.367 1.00 12.43 82 LEU A CA 1
ATOM 3010 C C . LEU B 1 74 ? 2.667 11.753 -18.294 1.00 12.07 82 LEU A C 1
ATOM 3011 O O . LEU B 1 74 ? 3.707 11.099 -18.162 1.00 13.00 82 LEU A O 1
ATOM 3027 N N . THR B 1 75 ? 2.356 12.792 -17.525 1.00 11.55 83 THR A N 1
ATOM 3028 C CA . THR B 1 75 ? 3.110 13.157 -16.336 1.00 13.25 83 THR A CA 1
ATOM 3029 C C . THR B 1 75 ? 2.474 12.539 -15.106 1.00 13.83 83 THR A C 1
ATOM 3030 O O . THR B 1 75 ? 1.325 12.082 -15.131 1.00 12.36 83 THR A O 1
ATOM 3041 N N . PRO B 1 76 ? 3.191 12.533 -13.979 1.00 13.44 84 PRO A N 1
ATOM 3042 C CA . PRO B 1 76 ? 2.545 12.089 -12.732 1.00 11.07 84 PRO A CA 1
ATOM 3043 C C . PRO B 1 76 ? 1.281 12.866 -12.405 1.00 12.97 84 PRO A C 1
ATOM 3044 O O . PRO B 1 76 ? 0.327 12.292 -11.861 1.00 12.46 84 PRO A O 1
ATOM 3055 N N . LEU B 1 77 ? 1.239 14.160 -12.728 1.00 11.22 85 LEU A N 1
ATOM 3056 C CA . LEU B 1 77 ? 0.038 14.947 -12.464 1.00 12.92 85 LEU A CA 1
ATOM 3057 C C . LEU B 1 77 ? -1.147 14.472 -13.306 1.00 12.20 85 LEU A C 1
ATOM 3058 O O . LEU B 1 77 ? -2.285 14.452 -12.824 1.00 13.78 85 LEU A O 1
ATOM 3074 N N . HIS B 1 78 ? -0.912 14.097 -14.568 1.00 12.12 86 HIS A N 1
ATOM 3075 C CA . HIS B 1 78 ? -1.987 13.495 -15.360 1.00 11.58 86 HIS A CA 1
ATOM 3076 C C . HIS B 1 78 ? -2.580 12.301 -14.630 1.00 12.11 86 HIS A C 1
ATOM 3077 O O . HIS B 1 78 ? -3.806 12.149 -14.537 1.00 12.76 86 HIS A O 1
ATOM 3091 N N . LEU B 1 79 ? -1.712 11.412 -14.146 1.00 12.06 87 LEU A N 1
ATOM 3092 C CA . LEU B 1 79 ? -2.179 10.178 -13.527 1.00 12.22 87 LEU A CA 1
ATOM 3093 C C . LEU B 1 79 ? -2.968 10.468 -12.261 1.00 14.78 87 LEU A C 1
ATOM 3094 O O . LEU B 1 79 ? -4.037 9.891 -12.037 1.00 12.76 87 LEU A O 1
ATOM 3110 N N . ALA B 1 80 ? -2.452 11.354 -11.414 1.00 11.84 88 ALA A N 1
ATOM 3111 C CA . ALA B 1 80 ? -3.145 11.686 -10.172 1.00 12.49 88 ALA A CA 1
ATOM 3112 C C . ALA B 1 80 ? -4.474 12.378 -10.444 1.00 11.27 88 ALA A C 1
ATOM 3113 O O . ALA B 1 80 ? -5.448 12.164 -9.716 1.00 13.06 88 ALA A O 1
ATOM 3120 N N . ALA B 1 81 ? -4.530 13.215 -11.480 1.00 11.91 89 ALA A N 1
ATOM 3121 C CA . ALA B 1 81 ? -5.777 13.887 -11.823 1.00 13.46 89 ALA A CA 1
ATOM 3122 C C . ALA B 1 81 ? -6.807 12.911 -12.363 1.00 14.04 89 ALA A C 1
ATOM 3123 O O . ALA B 1 81 ? -8.012 13.102 -12.143 1.00 14.34 89 ALA A O 1
ATOM 3130 N N . ALA B 1 82 ? -6.355 11.867 -13.069 1.00 13.13 90 ALA A N 1
ATOM 3131 C CA . ALA B 1 82 ? -7.265 10.902 -13.670 1.00 14.00 90 ALA A CA 1
ATOM 3132 C C . ALA B 1 82 ? -7.824 9.945 -12.627 1.00 13.04 90 ALA A C 1
ATOM 3133 O O . ALA B 1 82 ? -9.039 9.746 -12.549 1.00 14.30 90 ALA A O 1
ATOM 3140 N N . VAL B 1 83 ? -6.955 9.347 -11.812 1.00 14.91 91 VAL A N 1
ATOM 3141 C CA . VAL B 1 83 ? -7.429 8.430 -10.782 1.00 14.24 91 VAL A CA 1
ATOM 3142 C C . VAL B 1 83 ? -8.246 9.181 -9.739 1.00 16.18 91 VAL A C 1
ATOM 3143 O O . VAL B 1 83 ? -9.282 8.692 -9.270 1.00 16.20 91 VAL A O 1
ATOM 3156 N N . GLY B 1 84 ? -7.797 10.373 -9.363 1.00 14.84 92 GLY A N 1
ATOM 3157 C CA . GLY B 1 84 ? -8.542 11.260 -8.495 1.00 13.68 92 GLY A CA 1
ATOM 3158 C C . GLY B 1 84 ? -7.956 11.439 -7.106 1.00 18.27 92 GLY A C 1
ATOM 3159 O O . GLY B 1 84 ? -8.692 11.381 -6.120 1.00 21.09 92 GLY A O 1
ATOM 3163 N N . HIS B 1 85 ? -6.650 11.691 -7.010 1.00 14.37 93 HIS A N 1
ATOM 3164 C CA . HIS B 1 85 ? -5.952 11.842 -5.728 1.00 16.58 93 HIS A CA 1
ATOM 3165 C C . HIS B 1 85 ? -5.707 13.328 -5.483 1.00 13.56 93 HIS A C 1
ATOM 3166 O O . HIS B 1 85 ? -4.703 13.877 -5.943 1.00 15.25 93 HIS A O 1
ATOM 3180 N N . LEU B 1 86 ? -6.585 13.975 -4.714 1.00 16.57 94 LEU A N 1
ATOM 3181 C CA . LEU B 1 86 ? -6.465 15.424 -4.532 1.00 19.02 94 LEU A CA 1
ATOM 3182 C C . LEU B 1 86 ? -5.173 15.798 -3.810 1.00 16.97 94 LEU A C 1
ATOM 3183 O O . LEU B 1 86 ? -4.457 16.712 -4.235 1.00 17.67 94 LEU A O 1
ATOM 3199 N N A GLU B 1 87 ? -4.873 15.124 -2.695 0.49 20.05 95 GLU A N 1
ATOM 3200 N N B GLU B 1 87 ? -4.853 15.099 -2.718 0.51 20.35 95 GLU A N 1
ATOM 3201 C CA A GLU B 1 87 ? -3.670 15.463 -1.939 0.49 21.61 95 GLU A CA 1
ATOM 3202 C CA B GLU B 1 87 ? -3.678 15.466 -1.935 0.51 21.49 95 GLU A CA 1
ATOM 3203 C C A GLU B 1 87 ? -2.423 15.321 -2.802 0.49 18.57 95 GLU A C 1
ATOM 3204 C C B GLU B 1 87 ? -2.388 15.259 -2.722 0.51 18.01 95 GLU A C 1
ATOM 3205 O O A GLU B 1 87 ? -1.529 16.176 -2.763 0.49 16.67 95 GLU A O 1
ATOM 3206 O O B GLU B 1 87 ? -1.427 16.018 -2.545 0.51 17.68 95 GLU A O 1
ATOM 3229 N N . ILE B 1 88 ? -2.346 14.249 -3.592 1.00 16.16 96 ILE A N 1
ATOM 3230 C CA . ILE B 1 88 ? -1.180 14.045 -4.449 1.00 17.15 96 ILE A CA 1
ATOM 3231 C C . ILE B 1 88 ? -1.107 15.118 -5.534 1.00 14.76 96 ILE A C 1
ATOM 3232 O O . ILE B 1 88 ? -0.024 15.634 -5.835 1.00 16.71 96 ILE A O 1
ATOM 3249 N N . VAL B 1 89 ? -2.247 15.476 -6.137 1.00 14.15 97 VAL A N 1
ATOM 3250 C CA . VAL B 1 89 ? -2.281 16.609 -7.067 1.00 14.61 97 VAL A CA 1
ATOM 3251 C C . VAL B 1 89 ? -1.670 17.843 -6.410 1.00 14.83 97 VAL A C 1
ATOM 3252 O O . VAL B 1 89 ? -0.811 18.521 -6.988 1.00 16.68 97 VAL A O 1
ATOM 3265 N N . GLU B 1 90 ? -2.093 18.140 -5.179 1.00 16.76 98 GLU A N 1
ATOM 3266 C CA . GLU B 1 90 ? -1.619 19.340 -4.497 1.00 18.57 98 GLU A CA 1
ATOM 3267 C C . GLU B 1 90 ? -0.120 19.272 -4.229 1.00 17.20 98 GLU A C 1
ATOM 3268 O O . GLU B 1 90 ? 0.588 20.274 -4.385 1.00 17.97 98 GLU A O 1
ATOM 3280 N N . VAL B 1 91 ? 0.384 18.100 -3.832 1.00 18.20 99 VAL A N 1
ATOM 3281 C CA . VAL B 1 91 ? 1.818 17.947 -3.593 1.00 17.14 99 VAL A CA 1
ATOM 3282 C C . VAL B 1 91 ? 2.604 18.111 -4.889 1.00 17.04 99 VAL A C 1
ATOM 3283 O O . VAL B 1 91 ? 3.663 18.744 -4.910 1.00 18.61 99 VAL A O 1
ATOM 3296 N N . LEU B 1 92 ? 2.116 17.526 -5.983 1.00 14.30 100 LEU A N 1
ATOM 3297 C CA . LEU B 1 92 ? 2.790 17.694 -7.267 1.00 15.53 100 LEU A CA 1
ATOM 3298 C C . LEU B 1 92 ? 2.834 19.159 -7.682 1.00 16.97 100 LEU A C 1
ATOM 3299 O O . LEU B 1 92 ? 3.875 19.648 -8.135 1.00 16.01 100 LEU A O 1
ATOM 3315 N N A LEU B 1 93 ? 1.717 19.875 -7.534 0.45 16.47 101 LEU A N 1
ATOM 3316 N N B LEU B 1 93 ? 1.718 19.879 -7.538 0.55 16.32 101 LEU A N 1
ATOM 3317 C CA A LEU B 1 93 ? 1.708 21.307 -7.823 0.45 16.00 101 LEU A CA 1
ATOM 3318 C CA B LEU B 1 93 ? 1.725 21.310 -7.838 0.55 16.21 101 LEU A CA 1
ATOM 3319 C C A LEU B 1 93 ? 2.738 22.037 -6.971 0.45 16.40 101 LEU A C 1
ATOM 3320 C C B LEU B 1 93 ? 2.736 22.047 -6.969 0.55 16.05 101 LEU A C 1
ATOM 3321 O O A LEU B 1 93 ? 3.505 22.869 -7.472 0.45 17.70 101 LEU A O 1
ATOM 3322 O O B LEU B 1 93 ? 3.491 22.897 -7.461 0.55 20.53 101 LEU A O 1
ATOM 3353 N N . LYS B 1 94 ? 2.764 21.735 -5.671 1.00 17.18 102 LYS A N 1
ATOM 3354 C CA . LYS B 1 94 ? 3.694 22.385 -4.757 1.00 24.91 102 LYS A CA 1
ATOM 3355 C C . LYS B 1 94 ? 5.139 22.215 -5.203 1.00 18.20 102 LYS A C 1
ATOM 3356 O O . LYS B 1 94 ? 5.967 23.105 -4.980 1.00 20.16 102 LYS A O 1
ATOM 3376 N N . HIS B 1 95 ? 5.461 21.087 -5.826 1.00 18.27 103 HIS A N 1
ATOM 3377 C CA . HIS B 1 95 ? 6.816 20.786 -6.254 1.00 18.86 103 HIS A CA 1
ATOM 3378 C C . HIS B 1 95 ? 7.082 21.180 -7.697 1.00 17.52 103 HIS A C 1
ATOM 3379 O O . HIS B 1 95 ? 8.106 20.781 -8.258 1.00 25.03 103 HIS A O 1
ATOM 3393 N N . GLY B 1 96 ? 6.190 21.957 -8.303 1.00 17.67 104 GLY A N 1
ATOM 3394 C CA . GLY B 1 96 ? 6.458 22.557 -9.592 1.00 19.44 104 GLY A CA 1
ATOM 3395 C C . GLY B 1 96 ? 5.934 21.798 -10.782 1.00 18.58 104 GLY A C 1
ATOM 3396 O O . GLY B 1 96 ? 6.433 22.006 -11.894 1.00 19.66 104 GLY A O 1
ATOM 3400 N N . ALA B 1 97 ? 4.945 20.927 -10.599 1.00 16.43 105 ALA A N 1
ATOM 3401 C CA . ALA B 1 97 ? 4.381 20.238 -11.746 1.00 15.03 105 ALA A CA 1
ATOM 3402 C C . ALA B 1 97 ? 3.797 21.254 -12.719 1.00 16.13 105 ALA A C 1
ATOM 3403 O O . ALA B 1 97 ? 3.211 22.264 -12.319 1.00 17.56 105 ALA A O 1
ATOM 3410 N N . ASP B 1 98 ? 3.980 20.989 -14.007 1.00 18.06 106 ASP A N 1
ATOM 3411 C CA . ASP B 1 98 ? 3.438 21.840 -15.059 1.00 17.32 106 ASP A CA 1
ATOM 3412 C C . ASP B 1 98 ? 1.958 21.514 -15.227 1.00 14.75 106 ASP A C 1
ATOM 3413 O O . ASP B 1 98 ? 1.597 20.471 -15.784 1.00 13.66 106 ASP A O 1
ATOM 3422 N N . VAL B 1 99 ? 1.100 22.421 -14.754 1.00 15.05 107 VAL A N 1
ATOM 3423 C CA . VAL B 1 99 ? -0.343 22.208 -14.786 1.00 13.61 107 VAL A CA 1
ATOM 3424 C C . VAL B 1 99 ? -0.839 22.082 -16.215 1.00 13.15 107 VAL A C 1
ATOM 3425 O O . VAL B 1 99 ? -1.829 21.392 -16.481 1.00 14.99 107 VAL A O 1
ATOM 3438 N N . ASN B 1 100 ? -0.174 22.745 -17.152 1.00 11.93 108 ASN A N 1
ATOM 3439 C CA . ASN B 1 100 ? -0.627 22.819 -18.529 1.00 12.44 108 ASN A CA 1
ATOM 3440 C C . ASN B 1 100 ? -0.065 21.700 -19.401 1.00 13.56 108 ASN A C 1
ATOM 3441 O O . ASN B 1 100 ? -0.334 21.680 -20.609 1.00 13.37 108 ASN A O 1
ATOM 3452 N N . ALA B 1 101 ? 0.673 20.762 -18.810 1.00 13.27 109 ALA A N 1
ATOM 3453 C CA . ALA B 1 101 ? 1.276 19.668 -19.557 1.00 16.30 109 ALA A CA 1
ATOM 3454 C C . ALA B 1 101 ? 0.237 18.939 -20.398 1.00 12.10 109 ALA A C 1
ATOM 3455 O O . ALA B 1 101 ? -0.869 18.634 -19.938 1.00 13.01 109 ALA A O 1
ATOM 3462 N N . GLN B 1 102 ? 0.612 18.642 -21.637 1.00 12.13 110 GLN A N 1
ATOM 3463 C CA . GLN B 1 102 ? -0.244 17.927 -22.570 1.00 11.11 110 GLN A CA 1
ATOM 3464 C C . GLN B 1 102 ? 0.397 16.604 -22.958 1.00 11.61 110 GLN A C 1
ATOM 3465 O O . GLN B 1 102 ? 1.614 16.536 -23.198 1.00 12.07 110 GLN A O 1
ATOM 3479 N N . ASP B 1 103 ? -0.436 15.561 -23.028 1.00 11.43 111 ASP A N 1
ATOM 3480 C CA . ASP B 1 103 ? 0.009 14.234 -23.428 1.00 11.57 111 ASP A CA 1
ATOM 3481 C C . ASP B 1 103 ? -0.005 14.120 -24.953 1.00 12.59 111 ASP A C 1
ATOM 3482 O O . ASP B 1 103 ? -0.135 15.115 -25.672 1.00 14.04 111 ASP A O 1
ATOM 3491 N N A LYS B 1 104 ? 0.133 12.901 -25.472 0.83 11.46 112 LYS A N 1
ATOM 3492 N N B LYS B 1 104 ? 0.191 12.886 -25.439 0.17 10.41 112 LYS A N 1
ATOM 3493 C CA A LYS B 1 104 ? 0.191 12.696 -26.913 0.83 13.51 112 LYS A CA 1
ATOM 3494 C CA B LYS B 1 104 ? 0.064 12.502 -26.842 0.17 14.60 112 LYS A CA 1
ATOM 3495 C C A LYS B 1 104 ? -1.091 13.117 -27.626 0.83 12.85 112 LYS A C 1
ATOM 3496 C C B LYS B 1 104 ? -1.041 13.280 -27.526 0.17 12.22 112 LYS A C 1
ATOM 3497 O O A LYS B 1 104 ? -1.062 13.331 -28.846 0.83 13.87 112 LYS A O 1
ATOM 3498 O O B LYS B 1 104 ? -0.848 13.887 -28.584 0.17 14.87 112 LYS A O 1
ATOM 3535 N N . PHE B 1 105 ? -2.211 13.233 -26.911 1.00 13.70 113 PHE A N 1
ATOM 3536 C CA . PHE B 1 105 ? -3.469 13.637 -27.512 1.00 12.27 113 PHE A CA 1
ATOM 3537 C C . PHE B 1 105 ? -3.811 15.086 -27.223 1.00 14.06 113 PHE A C 1
ATOM 3538 O O . PHE B 1 105 ? -4.939 15.514 -27.490 1.00 14.88 113 PHE A O 1
ATOM 3556 N N . GLY B 1 106 ? -2.860 15.854 -26.703 1.00 10.58 114 GLY A N 1
ATOM 3557 C CA . GLY B 1 106 ? -3.124 17.230 -26.357 1.00 12.97 114 GLY A CA 1
ATOM 3558 C C . GLY B 1 106 ? -3.939 17.424 -25.102 1.00 12.92 114 GLY A C 1
ATOM 3559 O O . GLY B 1 106 ? -4.426 18.535 -24.872 1.00 14.22 114 GLY A O 1
ATOM 3563 N N A LYS B 1 107 ? -4.102 16.387 -24.283 0.49 12.42 115 LYS A N 1
ATOM 3564 N N B LYS B 1 107 ? -4.103 16.388 -24.284 0.51 12.41 115 LYS A N 1
ATOM 3565 C CA A LYS B 1 107 ? -4.938 16.462 -23.096 0.49 11.74 115 LYS A CA 1
ATOM 3566 C CA B LYS B 1 107 ? -4.937 16.473 -23.096 0.51 11.63 115 LYS A CA 1
ATOM 3567 C C A LYS B 1 107 ? -4.106 16.846 -21.883 0.49 13.75 115 LYS A C 1
ATOM 3568 C C B LYS B 1 107 ? -4.104 16.852 -21.884 0.51 13.87 115 LYS A C 1
ATOM 3569 O O A LYS B 1 107 ? -2.991 16.351 -21.694 0.49 11.74 115 LYS A O 1
ATOM 3570 O O B LYS B 1 107 ? -2.988 16.358 -21.697 0.51 11.76 115 LYS A O 1
ATOM 3607 N N . THR B 1 108 ? -4.659 17.727 -21.066 1.00 12.25 116 THR A N 1
ATOM 3608 C CA . THR B 1 108 ? -4.039 18.194 -19.838 1.00 11.80 116 THR A CA 1
ATOM 3609 C C . THR B 1 108 ? -4.537 17.390 -18.660 1.00 11.82 116 THR A C 1
ATOM 3610 O O . THR B 1 108 ? -5.523 16.656 -18.754 1.00 12.13 116 THR A O 1
ATOM 3622 N N . PRO B 1 109 ? -3.909 17.548 -17.498 1.00 11.47 117 PRO A N 1
ATOM 3623 C CA . PRO B 1 109 ? -4.495 16.955 -16.286 1.00 11.24 117 PRO A CA 1
ATOM 3624 C C . PRO B 1 109 ? -5.910 17.436 -16.019 1.00 11.28 117 PRO A C 1
ATOM 3625 O O . PRO B 1 109 ? -6.751 16.649 -15.570 1.00 12.50 117 PRO A O 1
ATOM 3636 N N . PHE B 1 110 ? -6.201 18.710 -16.295 1.00 13.07 118 PHE A N 1
ATOM 3637 C CA . PHE B 1 110 ? -7.566 19.212 -16.162 1.00 12.80 118 PHE A CA 1
ATOM 3638 C C . PHE B 1 110 ? -8.526 18.416 -17.037 1.00 11.74 118 PHE A C 1
ATOM 3639 O O . PHE B 1 110 ? -9.598 17.998 -16.580 1.00 13.24 118 PHE A O 1
ATOM 3656 N N . ASP B 1 111 ? -8.166 18.214 -18.310 1.00 12.53 119 ASP A N 1
ATOM 3657 C CA . ASP B 1 111 ? -9.011 17.437 -19.211 1.00 11.16 119 ASP A CA 1
ATOM 3658 C C . ASP B 1 111 ? -9.295 16.055 -18.636 1.00 13.46 119 ASP A C 1
ATOM 3659 O O . ASP B 1 111 ? -10.432 15.575 -18.674 1.00 14.50 119 ASP A O 1
ATOM 3668 N N . LEU B 1 112 ? -8.266 15.383 -18.113 1.00 10.67 120 LEU A N 1
ATOM 3669 C CA . LEU B 1 112 ? -8.484 14.039 -17.592 1.00 11.07 120 LEU A CA 1
ATOM 3670 C C . LEU B 1 112 ? -9.340 14.067 -16.334 1.00 12.83 120 LEU A C 1
ATOM 3671 O O . LEU B 1 112 ? -10.175 13.183 -16.130 1.00 13.30 120 LEU A O 1
ATOM 3687 N N . ALA B 1 113 ? -9.148 15.073 -15.480 1.00 11.82 121 ALA A N 1
ATOM 3688 C CA . ALA B 1 113 ? -10.018 15.231 -14.320 1.00 13.34 121 ALA A CA 1
ATOM 3689 C C . ALA B 1 113 ? -11.476 15.370 -14.750 1.00 14.73 121 ALA A C 1
ATOM 3690 O O . ALA B 1 113 ? -12.359 14.680 -14.230 1.00 14.36 121 ALA A O 1
ATOM 3697 N N . ILE B 1 114 ? -11.749 16.261 -15.707 1.00 13.92 122 ILE A N 1
ATOM 3698 C CA . ILE B 1 114 ? -13.113 16.424 -16.211 1.00 14.97 122 ILE A CA 1
ATOM 3699 C C . ILE B 1 114 ? -13.634 15.103 -16.766 1.00 14.25 122 ILE A C 1
ATOM 3700 O O . ILE B 1 114 ? -14.758 14.677 -16.462 1.00 16.63 122 ILE A O 1
ATOM 3716 N N . ASP B 1 115 ? -12.828 14.440 -17.599 1.00 15.74 123 ASP A N 1
ATOM 3717 C CA . ASP B 1 115 ? -13.277 13.212 -18.245 1.00 19.27 123 ASP A CA 1
ATOM 3718 C C . ASP B 1 115 ? -13.586 12.120 -17.230 1.00 15.53 123 ASP A C 1
ATOM 3719 O O . ASP B 1 115 ? -14.445 11.264 -17.480 1.00 17.91 123 ASP A O 1
ATOM 3728 N N . ASN B 1 116 ? -12.912 12.142 -16.084 1.00 15.52 124 ASN A N 1
ATOM 3729 C CA . ASN B 1 116 ? -13.116 11.170 -15.021 1.00 14.32 124 ASN A CA 1
ATOM 3730 C C . ASN B 1 116 ? -14.122 11.628 -13.973 1.00 15.46 124 ASN A C 1
ATOM 3731 O O . ASN B 1 116 ? -14.390 10.886 -13.024 1.00 18.20 124 ASN A O 1
ATOM 3742 N N . GLY B 1 117 ? -14.705 12.813 -14.130 1.00 15.11 125 GLY A N 1
ATOM 3743 C CA . GLY B 1 117 ? -15.669 13.301 -13.163 1.00 17.37 125 GLY A CA 1
ATOM 3744 C C . GLY B 1 117 ? -15.068 13.697 -11.835 1.00 17.96 125 GLY A C 1
ATOM 3745 O O . GLY B 1 117 ? -15.757 13.646 -10.812 1.00 20.96 125 GLY A O 1
ATOM 3749 N N . ASN B 1 118 ? -13.799 14.102 -11.825 1.00 15.11 126 ASN A N 1
ATOM 3750 C CA . ASN B 1 118 ? -13.123 14.563 -10.613 1.00 16.09 126 ASN A CA 1
ATOM 3751 C C . ASN B 1 118 ? -13.201 16.088 -10.602 1.00 16.68 126 ASN A C 1
ATOM 3752 O O . ASN B 1 118 ? -12.245 16.802 -10.915 1.00 16.04 126 ASN A O 1
ATOM 3763 N N . GLU B 1 119 ? -14.382 16.585 -10.216 1.00 18.86 127 GLU A N 1
ATOM 3764 C CA . GLU B 1 119 ? -14.698 17.999 -10.381 1.00 17.93 127 GLU A CA 1
ATOM 3765 C C . GLU B 1 119 ? -13.891 18.877 -9.434 1.00 18.20 127 GLU A C 1
ATOM 3766 O O . GLU B 1 119 ? -13.510 19.994 -9.800 1.00 18.24 127 GLU A O 1
ATOM 3778 N N . ASP B 1 120 ? -13.636 18.409 -8.209 1.00 16.49 128 ASP A N 1
ATOM 3779 C CA . ASP B 1 120 ? -12.866 19.215 -7.263 1.00 20.04 128 ASP A CA 1
ATOM 3780 C C . ASP B 1 120 ? -11.424 19.384 -7.729 1.00 16.08 128 ASP A C 1
ATOM 3781 O O . ASP B 1 120 ? -10.864 20.488 -7.658 1.00 17.24 128 ASP A O 1
ATOM 3790 N N . ILE B 1 121 ? -10.808 18.303 -8.212 1.00 15.35 129 ILE A N 1
ATOM 3791 C CA . ILE B 1 121 ? -9.470 18.391 -8.789 1.00 15.25 129 ILE A CA 1
ATOM 3792 C C . ILE B 1 121 ? -9.480 19.304 -10.011 1.00 15.11 129 ILE A C 1
ATOM 3793 O O . ILE B 1 121 ? -8.586 20.138 -10.192 1.00 15.21 129 ILE A O 1
ATOM 3809 N N . ALA B 1 122 ? -10.484 19.147 -10.879 1.00 17.47 130 ALA A N 1
ATOM 3810 C CA . ALA B 1 122 ? -10.571 19.998 -12.063 1.00 15.74 130 ALA A CA 1
ATOM 3811 C C . ALA B 1 122 ? -10.605 21.474 -11.680 1.00 16.22 130 ALA A C 1
ATOM 3812 O O . ALA B 1 122 ? -9.980 22.311 -12.342 1.00 16.28 130 ALA A O 1
ATOM 3819 N N . GLU B 1 123 ? -11.327 21.812 -10.612 1.00 16.98 131 GLU A N 1
ATOM 3820 C CA . GLU B 1 123 ? -11.430 23.209 -10.207 1.00 18.47 131 GLU A CA 1
ATOM 3821 C C . GLU B 1 123 ? -10.085 23.736 -9.724 1.00 18.29 131 GLU A C 1
ATOM 3822 O O . GLU B 1 123 ? -9.717 24.879 -10.015 1.00 19.84 131 GLU A O 1
ATOM 3834 N N . VAL B 1 124 ? -9.330 22.914 -8.996 1.00 17.58 132 VAL A N 1
ATOM 3835 C CA . VAL B 1 124 ? -7.996 23.320 -8.556 1.00 18.18 132 VAL A CA 1
ATOM 3836 C C . VAL B 1 124 ? -7.097 23.573 -9.759 1.00 17.32 132 VAL A C 1
ATOM 3837 O O . VAL B 1 124 ? -6.385 24.583 -9.829 1.00 18.54 132 VAL A O 1
ATOM 3850 N N . LEU B 1 125 ? -7.119 22.655 -10.728 1.00 15.98 133 LEU A N 1
ATOM 3851 C CA . LEU B 1 125 ? -6.231 22.763 -11.878 1.00 15.49 133 LEU A CA 1
ATOM 3852 C C . LEU B 1 125 ? -6.620 23.920 -12.786 1.00 16.20 133 LEU A C 1
ATOM 3853 O O . LEU B 1 125 ? -5.745 24.554 -13.387 1.00 17.79 133 LEU A O 1
ATOM 3869 N N A GLN B 1 126 ? -7.919 24.201 -12.914 0.66 16.20 134 GLN A N 1
ATOM 38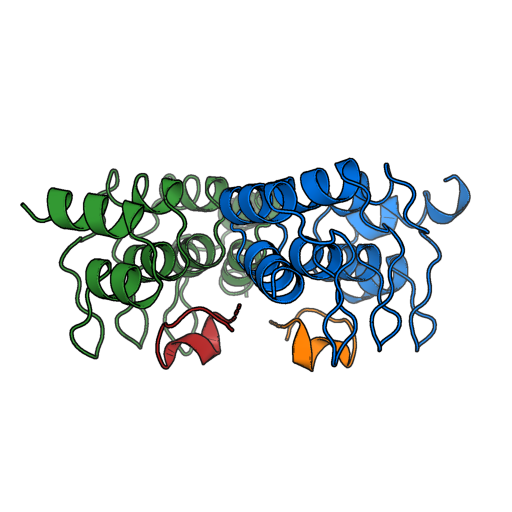70 N N B GLN B 1 126 ? -7.916 24.219 -12.890 0.34 16.73 134 GLN A N 1
ATOM 3871 C CA A GLN B 1 126 ? -8.369 25.298 -13.767 0.66 17.17 134 GLN A CA 1
ATOM 3872 C CA B GLN B 1 126 ? -8.362 25.290 -13.774 0.34 18.77 134 GLN A CA 1
ATOM 3873 C C A GLN B 1 126 ? -7.734 26.610 -13.331 0.66 18.13 134 GLN A C 1
ATOM 3874 C C B GLN B 1 126 ? -7.790 26.633 -13.336 0.34 20.29 134 GLN A C 1
ATOM 3875 O O A GLN B 1 126 ? -7.238 27.383 -14.160 0.66 19.14 134 GLN A O 1
ATOM 3876 O O B GLN B 1 126 ? -7.394 27.452 -14.174 0.34 19.77 134 GLN A O 1
ATOM 3903 N N . LYS B 1 127 ? -7.733 26.873 -12.024 1.00 19.22 135 LYS A N 1
ATOM 3904 C CA . LYS B 1 127 ? -7.159 28.114 -11.513 1.00 21.11 135 LYS A CA 1
ATOM 3905 C C . LYS B 1 127 ? -5.637 28.061 -11.532 1.00 20.48 135 LYS A C 1
ATOM 3906 O O . LYS B 1 127 ? -4.980 29.034 -11.917 1.00 21.23 135 LYS A O 1
ATOM 3926 N N . ALA B 1 128 ? -5.061 26.922 -11.142 1.00 19.35 136 ALA A N 1
ATOM 3927 C CA . ALA B 1 128 ? -3.608 26.809 -11.081 1.00 19.60 136 ALA A CA 1
ATOM 3928 C C . ALA B 1 128 ? -2.977 26.931 -12.460 1.00 18.86 136 ALA A C 1
ATOM 3929 O O . ALA B 1 128 ? -1.849 27.421 -12.579 1.00 19.02 136 ALA A O 1
ATOM 3936 N N . ALA B 1 129 ? -3.693 26.522 -13.508 1.00 18.44 137 ALA A N 1
ATOM 3937 C CA . ALA B 1 129 ? -3.177 26.660 -14.865 1.00 18.70 137 ALA A CA 1
ATOM 3938 C C . ALA B 1 129 ? -2.807 28.104 -15.182 1.00 18.04 137 ALA A C 1
ATOM 3939 O O . ALA B 1 129 ? -1.878 28.350 -15.959 1.00 19.00 137 ALA A O 1
ATOM 3946 N N . LYS B 1 130 ? -3.516 29.065 -14.590 1.00 18.72 138 LYS A N 1
ATOM 3947 C CA . LYS B 1 130 ? -3.327 30.479 -14.885 1.00 19.53 138 LYS A CA 1
ATOM 3948 C C . LYS B 1 130 ? -2.403 31.184 -13.902 1.00 21.51 138 LYS A C 1
ATOM 3949 O O . LYS B 1 130 ? -1.772 32.183 -14.270 1.00 23.31 138 LYS A O 1
ATOM 3968 N N . LEU B 1 131 ? -2.316 30.703 -12.659 1.00 22.59 139 LEU A N 1
ATOM 3969 C CA . LEU B 1 131 ? -1.678 31.448 -11.583 1.00 26.52 139 LEU A CA 1
ATOM 3970 C C . LEU B 1 131 ? -0.419 30.805 -11.022 1.00 26.46 139 LEU A C 1
ATOM 3971 O O . LEU B 1 131 ? 0.343 31.495 -10.339 1.00 29.65 139 LEU A O 1
ATOM 3987 N N . ASN B 1 132 ? -0.181 29.521 -11.269 1.00 24.38 140 ASN A N 1
ATOM 3988 C CA . ASN B 1 132 ? 1.024 28.876 -10.756 1.00 35.65 140 ASN A CA 1
ATOM 3989 C C . ASN B 1 132 ? 2.229 29.219 -11.628 1.00 33.71 140 ASN A C 1
ATOM 3990 O O . ASN B 1 132 ? 2.116 29.323 -12.850 1.00 33.37 140 ASN A O 1
ATOM 4002 N N . LYS C 2 1 ? -11.185 -0.308 -15.450 1.00 17.48 1 LYS B N 1
ATOM 4003 C CA . LYS C 2 1 ? -11.415 0.283 -16.763 1.00 22.28 1 LYS B CA 1
ATOM 4004 C C . LYS C 2 1 ? -12.206 1.591 -16.668 1.00 16.68 1 LYS B C 1
ATOM 4005 O O . LYS C 2 1 ? -12.368 2.300 -17.662 1.00 21.10 1 LYS B O 1
ATOM 4024 N N . SER C 2 2 ? -12.677 1.916 -15.461 1.00 18.19 2 SER B N 1
ATOM 4025 C CA . SER C 2 2 ? -13.381 3.174 -15.247 1.00 17.43 2 SER B CA 1
ATOM 4026 C C . SER C 2 2 ? -12.451 4.378 -15.294 1.00 17.08 2 SER B C 1
ATOM 4027 O O . SER C 2 2 ? -12.932 5.508 -15.435 1.00 19.82 2 SER B O 1
ATOM 4035 N N . ILE C 2 3 ? -11.146 4.173 -15.161 1.00 15.20 3 ILE B N 1
ATOM 4036 C CA . ILE C 2 3 ? -10.189 5.272 -15.166 1.00 14.33 3 ILE B CA 1
ATOM 4037 C C . ILE C 2 3 ? -9.843 5.596 -16.613 1.00 15.35 3 ILE B C 1
ATOM 4038 O O . ILE C 2 3 ? -9.330 4.748 -17.347 1.00 21.11 3 ILE B O 1
ATOM 4054 N N . ARG C 2 4 ? -10.113 6.828 -17.023 1.00 14.73 4 ARG B N 1
ATOM 4055 C CA . ARG C 2 4 ? -9.923 7.252 -18.405 1.00 15.31 4 ARG B CA 1
ATOM 4056 C C . ARG C 2 4 ? -8.566 7.938 -18.504 1.00 13.41 4 ARG B C 1
ATOM 4057 O O . ARG C 2 4 ? -8.398 9.054 -18.003 1.00 14.81 4 ARG B O 1
ATOM 4078 N N A ILE C 2 5 ? -7.576 7.274 -19.101 0.52 12.38 5 ILE B N 1
ATOM 4079 N N B ILE C 2 5 ? -7.648 7.296 -19.233 0.48 17.09 5 ILE B N 1
ATOM 4080 C CA A ILE C 2 5 ? -6.295 7.931 -19.362 0.52 14.15 5 ILE B CA 1
ATOM 4081 C CA B ILE C 2 5 ? -6.240 7.669 -19.256 0.48 12.72 5 ILE B CA 1
ATOM 4082 C C A ILE C 2 5 ? -5.799 7.752 -20.782 0.52 11.76 5 ILE B C 1
ATOM 4083 C C B ILE C 2 5 ? -5.634 7.519 -20.651 0.48 19.07 5 ILE B C 1
ATOM 4084 O O A ILE C 2 5 ? -4.899 8.498 -21.212 0.52 13.66 5 ILE B O 1
ATOM 4085 O O B ILE C 2 5 ? -4.548 8.043 -20.918 0.48 11.20 5 ILE B O 1
ATOM 4116 N N . GLY C 2 6 ? -6.317 6.807 -21.551 1.00 13.33 6 GLY B N 1
ATOM 4117 C CA . GLY C 2 6 ? -5.812 6.566 -22.882 1.00 13.75 6 GLY B CA 1
ATOM 4118 C C . GLY C 2 6 ? -5.069 5.245 -22.967 1.00 14.46 6 GLY B C 1
ATOM 4119 O O . GLY C 2 6 ? -5.211 4.382 -22.102 1.00 14.35 6 GLY B O 1
ATOM 4124 N N . PRO C 2 7 ? -4.264 5.060 -24.018 1.00 14.62 7 PRO B N 1
ATOM 4125 C CA . PRO C 2 7 ? -3.580 3.765 -24.199 1.00 13.76 7 PRO B CA 1
ATOM 4126 C C . PRO C 2 7 ? -2.675 3.360 -23.047 1.00 14.93 7 PRO B C 1
ATOM 4127 O O . PRO C 2 7 ? -2.418 2.159 -22.875 1.00 13.33 7 PRO B O 1
ATOM 4138 N N . GLY C 2 8 ? -2.188 4.307 -22.249 1.00 14.35 8 GLY B N 1
ATOM 4139 C CA . GLY C 2 8 ? -1.439 3.964 -21.054 1.00 12.03 8 GLY B CA 1
ATOM 4140 C C . GLY C 2 8 ? -2.163 3.021 -20.111 1.00 13.93 8 GLY B C 1
ATOM 4141 O O . GLY C 2 8 ? -1.535 2.401 -19.247 1.00 13.74 8 GLY B O 1
ATOM 4145 N N . GLN C 2 9 ? -3.489 2.923 -20.252 1.00 13.59 9 GLN B N 1
ATOM 4146 C CA . GLN C 2 9 ? -4.260 1.982 -19.443 1.00 16.20 9 GLN B CA 1
ATOM 4147 C C . GLN C 2 9 ? -3.672 0.580 -19.488 1.00 15.25 9 GLN B C 1
ATOM 4148 O O . GLN C 2 9 ? -3.737 -0.152 -18.497 1.00 15.92 9 GLN B O 1
ATOM 4162 N N . ALA C 2 10 ? -3.114 0.178 -20.633 1.00 15.57 10 ALA B N 1
ATOM 4163 C CA . ALA C 2 10 ? -2.595 -1.178 -20.765 1.00 15.19 10 ALA B CA 1
ATOM 4164 C C . ALA C 2 10 ? -1.564 -1.475 -19.695 1.00 18.62 10 ALA B C 1
ATOM 4165 O O . ALA C 2 10 ? -1.457 -2.614 -19.230 1.00 18.14 10 ALA B O 1
ATOM 4172 N N . PHE C 2 11 ? -0.807 -0.463 -19.287 1.00 14.52 11 PHE B N 1
ATOM 4173 C CA . PHE C 2 11 ? 0.257 -0.618 -18.310 1.00 14.68 11 PHE B CA 1
ATOM 4174 C C . PHE C 2 11 ? -0.191 -0.264 -16.897 1.00 13.53 11 PHE B C 1
ATOM 4175 O O . PHE C 2 11 ? 0.069 -1.021 -15.958 1.00 13.38 11 PHE B O 1
ATOM 4192 N N . TYR C 2 12 ? -0.881 0.865 -16.729 1.00 12.48 12 TYR B N 1
ATOM 4193 C CA . TYR C 2 12 ? -1.153 1.379 -15.389 1.00 12.31 12 TYR B CA 1
ATOM 4194 C C . TYR C 2 12 ? -2.342 0.706 -14.710 1.00 11.91 12 TYR B C 1
ATOM 4195 O O . TYR C 2 12 ? -2.338 0.565 -13.481 1.00 11.84 12 TYR B O 1
ATOM 4213 N N . ALA C 2 13 ? -3.361 0.312 -15.469 1.00 12.01 13 ALA B N 1
ATOM 4214 C CA . ALA C 2 13 ? -4.619 -0.185 -14.905 1.00 14.81 13 ALA B CA 1
ATOM 4215 C C . ALA C 2 13 ? -4.698 -1.721 -14.954 1.00 13.58 13 ALA B C 1
ATOM 4216 O O . ALA C 2 13 ? -3.967 -2.354 -15.707 1.00 13.23 13 ALA B O 1
ATOM 4237 N N . PRO C 2 15 ? -8.646 -0.647 -12.964 1.00 15.50 15 PRO B N 1
ATOM 4238 C CA . PRO C 2 15 ? -10.038 -0.415 -13.370 1.00 17.24 15 PRO B CA 1
ATOM 4239 C C . PRO C 2 15 ? -10.173 0.241 -14.742 1.00 17.65 15 PRO B C 1
ATOM 4240 O O . PRO C 2 15 ? -9.581 1.279 -15.013 1.00 17.36 15 PRO B O 1
ATOM 4251 N N . LYS D 2 1 ? 3.201 -6.320 -10.541 1.00 12.48 1 LYS D N 1
ATOM 4252 C CA . LYS D 2 1 ? 3.332 -7.599 -11.226 1.00 14.49 1 LYS D CA 1
ATOM 4253 C C . LYS D 2 1 ? 4.370 -8.524 -10.569 1.00 15.75 1 LYS D C 1
ATOM 4254 O O . LYS D 2 1 ? 4.419 -9.721 -10.856 1.00 16.43 1 LYS D O 1
ATOM 4273 N N . SER D 2 2 ? 5.194 -7.962 -9.687 1.00 16.06 2 SER D N 1
ATOM 4274 C CA . SER D 2 2 ? 6.273 -8.726 -9.070 1.00 14.89 2 SER D CA 1
ATOM 4275 C C . SER D 2 2 ? 5.787 -9.617 -7.936 1.00 15.39 2 SER D C 1
ATOM 4276 O O . SER D 2 2 ? 6.508 -10.535 -7.528 1.00 18.81 2 SER D O 1
ATOM 4284 N N . ILE D 2 3 ? 4.588 -9.382 -7.427 1.00 12.04 3 ILE D N 1
ATOM 4285 C CA . ILE D 2 3 ? 4.101 -10.110 -6.262 1.00 13.43 3 ILE D CA 1
ATOM 4286 C C . ILE D 2 3 ? 3.583 -11.476 -6.691 1.00 11.78 3 ILE D C 1
ATOM 4287 O O . ILE D 2 3 ? 2.734 -11.579 -7.582 1.00 12.90 3 ILE D O 1
ATOM 4303 N N . ARG D 2 4 ? 4.085 -12.525 -6.040 1.00 13.45 4 ARG D N 1
ATOM 4304 C CA . ARG D 2 4 ? 3.701 -13.907 -6.327 1.00 12.85 4 ARG D CA 1
ATOM 4305 C C . ARG D 2 4 ? 2.440 -14.197 -5.526 1.00 12.62 4 ARG D C 1
ATOM 4306 O O . ARG D 2 4 ? 2.505 -14.472 -4.323 1.00 13.85 4 ARG D O 1
ATOM 4327 N N . ILE D 2 5 ? 1.293 -14.135 -6.198 1.00 12.11 5 ILE D N 1
ATOM 4328 C CA . ILE D 2 5 ? -0.001 -14.288 -5.548 1.00 13.79 5 ILE D CA 1
ATOM 4329 C C . ILE D 2 5 ? -0.854 -15.387 -6.167 1.00 13.66 5 ILE D C 1
ATOM 4330 O O . ILE D 2 5 ? -1.803 -15.853 -5.514 1.00 13.74 5 ILE D O 1
ATOM 4346 N N . GLY D 2 6 ? -0.552 -15.843 -7.379 1.00 13.37 6 GLY D N 1
ATOM 4347 C CA . GLY D 2 6 ? -1.338 -16.866 -8.023 1.00 14.81 6 GLY D CA 1
ATOM 4348 C C . GLY D 2 6 ? -2.362 -16.280 -8.971 1.00 14.09 6 GLY D C 1
ATOM 4349 O O . GLY D 2 6 ? -2.314 -15.097 -9.311 1.00 12.67 6 GLY D O 1
ATOM 4353 N N . PRO D 2 7 ? -3.310 -17.107 -9.413 1.00 12.45 7 PRO D N 1
ATOM 4354 C CA . PRO D 2 7 ? -4.287 -16.656 -10.426 1.00 12.86 7 PRO D CA 1
ATOM 4355 C C . PRO D 2 7 ? -5.039 -15.382 -10.078 1.00 11.76 7 PRO D C 1
ATOM 4356 O O . PRO D 2 7 ? -5.457 -14.658 -10.996 1.00 13.61 7 PRO D O 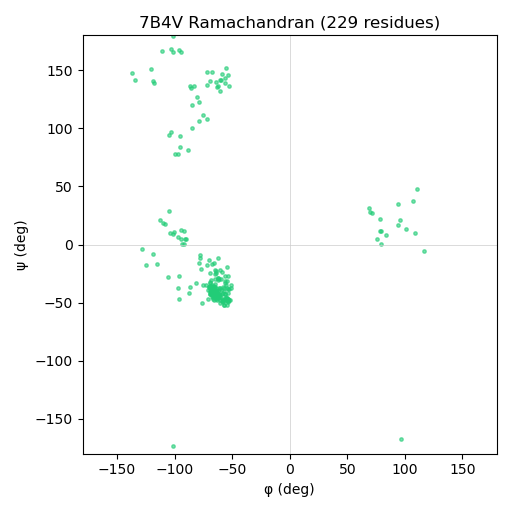1
ATOM 4367 N N . GLY D 2 8 ? -5.220 -15.079 -8.793 1.00 12.59 8 GLY D N 1
ATOM 4368 C CA . GLY D 2 8 ? -5.885 -13.853 -8.375 1.00 13.26 8 GLY D CA 1
ATOM 4369 C C . GLY D 2 8 ? -5.180 -12.579 -8.802 1.00 12.94 8 GLY D C 1
ATOM 4370 O O . GLY D 2 8 ? -5.759 -11.492 -8.676 1.00 13.03 8 GLY D O 1
ATOM 4374 N N . GLN D 2 9 ? -3.947 -12.677 -9.294 1.00 10.71 9 GLN D N 1
ATOM 4375 C CA . GLN D 2 9 ? -3.278 -11.494 -9.812 1.00 10.40 9 GLN D CA 1
ATOM 4376 C C . GLN D 2 9 ? -4.130 -10.806 -10.867 1.00 11.24 9 GLN D C 1
ATOM 4377 O O . GLN D 2 9 ? -4.076 -9.580 -11.008 1.00 11.94 9 GLN D O 1
ATOM 4391 N N . ALA D 2 10 ? -4.930 -11.579 -11.610 1.00 12.30 10 ALA D N 1
ATOM 4392 C CA . ALA D 2 10 ? -5.770 -11.009 -12.656 1.00 14.95 10 ALA D CA 1
ATOM 4393 C C . ALA D 2 10 ? -6.658 -9.892 -12.120 1.00 14.50 10 ALA D C 1
ATOM 4394 O O . ALA D 2 10 ? -6.898 -8.895 -12.811 1.00 17.76 10 ALA D O 1
ATOM 4401 N N . PHE D 2 11 ? -7.163 -10.037 -10.894 1.00 13.14 11 PHE D N 1
ATOM 4402 C CA . PHE D 2 11 ? -8.026 -9.009 -10.320 1.00 13.09 11 PHE D CA 1
ATOM 4403 C C . PHE D 2 11 ? -7.239 -7.914 -9.604 1.00 11.11 11 PHE D C 1
ATOM 4404 O O . PHE D 2 11 ? -7.564 -6.729 -9.752 1.00 12.76 11 PHE D O 1
ATOM 4421 N N . TYR D 2 12 ? -6.203 -8.286 -8.843 1.00 11.03 12 TYR D N 1
ATOM 4422 C CA . TYR D 2 12 ? -5.550 -7.339 -7.936 1.00 11.67 12 TYR D CA 1
ATOM 4423 C C . TYR D 2 12 ? -4.446 -6.529 -8.605 1.00 11.52 12 TYR D C 1
ATOM 4424 O O . TYR D 2 12 ? -4.259 -5.358 -8.272 1.00 12.96 12 TYR D O 1
ATOM 4442 N N . ALA D 2 13 ? -3.681 -7.127 -9.515 1.00 10.98 13 ALA D N 1
ATOM 4443 C CA . ALA D 2 13 ? -2.519 -6.431 -10.062 1.00 13.01 13 ALA D CA 1
ATOM 4444 C C . ALA D 2 13 ? -2.923 -5.295 -11.013 1.00 14.21 13 ALA D C 1
ATOM 4445 O O . ALA D 2 13 ? -3.799 -5.473 -11.859 1.00 15.38 13 ALA D O 1
ATOM 4466 N N . PRO D 2 15 ? 0.862 -4.274 -8.925 1.00 14.67 15 PRO D N 1
ATOM 4467 C CA . PRO D 2 15 ? 2.245 -4.751 -9.041 1.00 13.04 15 PRO D CA 1
ATOM 4468 C C . PRO D 2 15 ? 2.328 -6.173 -9.594 1.00 11.33 15 PRO D C 1
ATOM 4469 O O . PRO D 2 15 ? 1.684 -7.067 -9.048 1.00 14.98 15 PRO D O 1
#

Foldseek 3Di:
DLQVQLLVCLLVLVQVSNVVSVVVPHDLCRADPPWGDGSLLNNLQNQRQNNNVVSVVVPYDQAGATNQQDGSLLRNLQNQRQVNNVVSVVSPHDQCRQTPVGDGSLNNNVVNVNVVSNVVSVVSVD/DLQVVLLVCLLVLPVVSNVVSVVVPHDQCRADPPWGDGSLLNNLLNLNQVSNVVSLVVPYDQCGATPQQDGSLLNNLQSARQVSNVVSVVSPYQQCRQTNVGDGSLNNNVVNVNVVSNVVSVVSNPVD/DPDDDPPCCVPPHD/DPDDDPPCCVPDPD